Protein AF-A0A543PDM6-F1 (afdb_monomer_lite)

Sequence (256 aa):
MSTPGLPTIWELIAEGAATLPEPFSRAALINWVSARRPDVGVSSIATHIQLATDNAGSPPSGRTPLLHRVDRGRYVRHRGTDVGDVAVDVPCGRLVLIGSSGATTAEPMPVARLFSSPGFVRARDAAVRARLPWFVLSAKHGLLDAGDVVGPYDVQIGDQSAGYRTAWGEWVVAQLAERVRLDGVTVEVHGGVDFAQPLRQPLARRGAALELPLPGAWQESGDHDDGGPGDGAAGRAPVRVALGRLRDLVTGHRAS

Secondary structure (DSSP, 8-state):
-PPPPPPPHHHHHHHHHHHSPSSEEHHHHHHHHHHH-TTS-HHHHHHHHHHTBTTTSPPSTTPPPSEEEEETTEEEE--------PPBP-TTSEEEEEE--SPPPSS-EEHHHH---HHHHHHHHHHHHTT--EEEEETTTEEE-TT-EE------STTS-HHHHHHHHHHHHHHHHHHB--TT-EEEEES-HHHHGGGHHHHHTTT-EEE---TT-----------------------SSSSSTTSTTSS-----

Organism: NCBI:txid1564162

Foldseek 3Di:
DDDPDQDALLVLLLVQLVPDPPFDFLVSSLVSSCVRCVVADSVLNVVSLQLLEPVNHPNQEPDHRQWHDPDDRTIHGDDDDDPQQAADEFPVLEAEEAEQDDFADQAWFFPLPRGDDPLSVVSSVLCVVVVGHYWYADLNRLTHHRGDTDGTDDDDLVPDDPSSLLSSLSVNLVVNVSHHQLASHEYEYHHPDSNQVSNQVNSVSRNHHYDHADVPDDPPPDPDPPDDDDDDDDDDDDPPPPPPVVPVVPPPPDDD

InterPro domains:
  IPR049251 Domain of unknown function DUF6884 [PF21818] (96-217)
  IPR056086 Domain of unknown function DUF7669 [PF24706] (8-76)

Structure (mmCIF, N/CA/C/O backbone):
data_AF-A0A543PDM6-F1
#
_entry.id   AF-A0A543PDM6-F1
#
loop_
_atom_site.group_PDB
_atom_site.id
_atom_site.type_symbol
_atom_site.label_atom_id
_atom_site.label_alt_id
_atom_site.label_comp_id
_atom_site.label_asym_id
_atom_site.label_entity_id
_atom_site.label_seq_id
_atom_site.pdbx_PDB_ins_code
_atom_site.Cartn_x
_atom_site.Cartn_y
_atom_site.Cartn_z
_atom_site.occupancy
_atom_site.B_iso_or_equiv
_atom_site.auth_seq_id
_atom_site.auth_comp_id
_atom_site.auth_asym_id
_atom_site.auth_atom_id
_atom_site.pdbx_PDB_model_num
ATOM 1 N N . MET A 1 1 ? -9.612 -7.186 25.729 1.00 31.28 1 MET A N 1
ATOM 2 C CA . MET A 1 1 ? -10.432 -6.466 24.733 1.00 31.28 1 MET A CA 1
ATOM 3 C C . MET A 1 1 ? -9.471 -5.712 23.833 1.00 31.28 1 MET A C 1
ATOM 5 O O . MET A 1 1 ? -8.863 -4.759 24.297 1.00 31.28 1 MET A O 1
ATOM 9 N N . SER A 1 2 ? -9.223 -6.221 22.626 1.00 32.69 2 SER A N 1
ATOM 10 C CA . SER A 1 2 ? -8.273 -5.631 21.679 1.00 32.69 2 SER A CA 1
ATOM 11 C C . SER A 1 2 ? -8.850 -4.334 21.128 1.00 32.69 2 SER A C 1
ATOM 13 O O . SER A 1 2 ? -9.954 -4.341 20.588 1.00 32.69 2 SER A O 1
ATOM 15 N N . THR A 1 3 ? -8.139 -3.224 21.291 1.00 32.62 3 THR A N 1
ATOM 16 C CA . THR A 1 3 ? -8.505 -1.952 20.667 1.00 32.62 3 THR A CA 1
ATOM 17 C C . THR A 1 3 ? -8.439 -2.143 19.149 1.00 32.62 3 THR A C 1
ATOM 19 O O . THR A 1 3 ? -7.353 -2.444 18.649 1.00 32.62 3 THR A O 1
ATOM 22 N N . PRO A 1 4 ? -9.550 -2.031 18.397 1.00 53.97 4 PRO A N 1
ATOM 23 C CA . PRO A 1 4 ? -9.480 -2.097 16.945 1.00 53.97 4 PRO A CA 1
ATOM 24 C C . PRO A 1 4 ? -8.580 -0.958 16.455 1.00 53.97 4 PRO A C 1
ATOM 26 O O . PRO A 1 4 ? -8.699 0.181 16.913 1.00 53.97 4 PRO A O 1
ATOM 29 N N . GLY A 1 5 ? -7.635 -1.282 15.569 1.00 62.78 5 GLY A N 1
ATOM 30 C CA . GLY A 1 5 ? -6.814 -0.277 14.897 1.00 62.78 5 GLY A CA 1
ATOM 31 C C . GLY A 1 5 ? -7.703 0.767 14.216 1.00 62.78 5 GLY A C 1
ATOM 32 O O . GLY A 1 5 ? -8.829 0.466 13.827 1.00 62.78 5 GLY A O 1
ATOM 33 N N . LEU A 1 6 ? -7.214 2.005 14.100 1.00 67.69 6 LEU A N 1
ATOM 34 C CA . LEU A 1 6 ? -7.982 3.086 13.480 1.00 67.69 6 LEU A CA 1
ATOM 35 C C . LEU A 1 6 ? -8.465 2.672 12.077 1.00 67.69 6 LEU A C 1
ATOM 37 O O . LEU A 1 6 ? -7.640 2.201 11.284 1.00 67.69 6 LEU A O 1
ATOM 41 N N . PRO A 1 7 ? -9.753 2.888 11.753 1.00 73.81 7 PRO A N 1
ATOM 42 C CA . PRO A 1 7 ? -10.309 2.511 10.464 1.00 73.81 7 PRO A CA 1
ATOM 43 C C . PRO A 1 7 ? -9.576 3.234 9.328 1.00 73.81 7 PRO A C 1
ATOM 45 O O . PRO A 1 7 ? -9.178 4.404 9.426 1.00 73.81 7 PRO A O 1
ATOM 48 N N . THR A 1 8 ? -9.344 2.495 8.255 1.00 82.62 8 THR A N 1
ATOM 49 C CA . THR A 1 8 ? -8.668 2.919 7.031 1.00 82.62 8 THR A CA 1
ATOM 50 C C . THR A 1 8 ? -9.537 3.889 6.233 1.00 82.62 8 THR A C 1
ATOM 52 O O . THR A 1 8 ? -10.751 3.957 6.401 1.00 82.62 8 THR A O 1
ATOM 55 N N . ILE A 1 9 ? -8.926 4.638 5.308 1.00 79.75 9 ILE A N 1
ATOM 56 C CA . ILE A 1 9 ? -9.672 5.538 4.411 1.00 79.75 9 ILE A CA 1
ATOM 57 C C . ILE A 1 9 ? -10.700 4.745 3.586 1.00 79.75 9 ILE A C 1
ATOM 59 O O . ILE A 1 9 ? -11.786 5.248 3.323 1.00 79.75 9 ILE A O 1
ATOM 63 N N . TRP A 1 10 ? -10.376 3.506 3.205 1.00 82.00 10 TRP A N 1
ATOM 64 C CA . TRP A 1 10 ? -11.272 2.627 2.454 1.00 82.00 10 TRP A CA 1
ATOM 65 C C . TRP A 1 10 ? -12.483 2.183 3.283 1.00 82.00 10 TRP A C 1
ATOM 67 O O . TRP A 1 10 ? -13.610 2.361 2.831 1.00 82.00 10 TRP A O 1
ATOM 77 N N . GLU A 1 11 ? -12.271 1.701 4.513 1.00 81.75 11 GLU A N 1
ATOM 78 C CA . GLU A 1 11 ? -13.358 1.346 5.443 1.00 81.75 11 GLU A CA 1
ATOM 79 C C . GLU A 1 11 ? -14.247 2.556 5.745 1.00 81.75 11 GLU A C 1
ATOM 81 O O . GLU A 1 11 ? -15.468 2.446 5.747 1.00 81.75 11 GLU A O 1
ATOM 86 N N . LEU A 1 12 ? -13.648 3.738 5.906 1.00 88.12 12 LEU A N 1
ATOM 87 C CA . LEU A 1 12 ? -14.389 4.981 6.108 1.00 88.12 12 LEU A CA 1
ATOM 88 C C . LEU A 1 12 ? -15.168 5.412 4.861 1.00 88.12 12 LEU A C 1
ATOM 90 O O . LEU A 1 12 ? -16.257 5.963 4.974 1.00 88.12 12 LEU A O 1
ATOM 94 N N . ILE A 1 13 ? -14.655 5.165 3.658 1.00 89.44 13 ILE A N 1
ATOM 95 C CA . ILE A 1 13 ? -15.421 5.399 2.428 1.00 89.44 13 ILE A CA 1
ATOM 96 C C . ILE A 1 13 ? -16.577 4.404 2.320 1.00 89.44 13 ILE A C 1
ATOM 98 O O . ILE A 1 13 ? -17.674 4.818 1.950 1.00 89.44 13 ILE A O 1
ATOM 102 N N . ALA A 1 14 ? -16.363 3.134 2.671 1.00 87.00 14 ALA A N 1
ATOM 103 C CA . ALA A 1 14 ? -17.410 2.116 2.690 1.00 87.00 14 ALA A CA 1
ATOM 104 C C . ALA A 1 14 ? -18.513 2.476 3.698 1.00 87.00 14 ALA A C 1
ATOM 106 O O . ALA A 1 14 ? -19.688 2.513 3.338 1.00 87.00 14 ALA A O 1
ATOM 107 N N . GLU A 1 15 ? -18.144 2.836 4.930 1.00 86.94 15 GLU A N 1
ATOM 108 C CA . GLU A 1 15 ? -19.077 3.263 5.978 1.00 86.94 15 GLU A CA 1
ATOM 109 C C . GLU A 1 15 ? -19.770 4.590 5.617 1.00 86.94 15 GLU A C 1
ATOM 111 O O . GLU A 1 15 ? -20.981 4.740 5.794 1.00 86.94 15 GLU A O 1
ATOM 116 N N . GLY A 1 16 ? -19.044 5.540 5.024 1.00 92.50 16 GLY A N 1
ATOM 117 C CA . GLY A 1 16 ? -19.602 6.791 4.515 1.00 92.50 16 GLY A CA 1
ATOM 118 C C . GLY A 1 16 ? -20.628 6.559 3.403 1.00 92.50 16 GLY A C 1
ATOM 119 O O . GLY A 1 16 ? -21.722 7.118 3.456 1.00 92.50 16 GLY A O 1
ATOM 120 N N . ALA A 1 17 ? -20.329 5.681 2.442 1.00 91.75 17 ALA A N 1
ATOM 121 C CA . ALA A 1 17 ? -21.275 5.253 1.408 1.00 91.75 17 ALA A CA 1
ATOM 122 C C . ALA A 1 17 ? -22.454 4.447 1.985 1.00 91.75 17 ALA A C 1
ATOM 124 O O . ALA A 1 17 ? -23.554 4.453 1.423 1.00 91.75 17 ALA A O 1
ATOM 125 N N . ALA A 1 18 ? -22.243 3.762 3.114 1.00 88.38 18 ALA A N 1
ATOM 126 C CA . ALA A 1 18 ? -23.278 3.056 3.862 1.00 88.38 18 ALA A CA 1
ATOM 127 C C . ALA A 1 18 ? -24.260 4.008 4.577 1.00 88.38 18 ALA A C 1
ATOM 129 O O . ALA A 1 18 ? -25.446 3.699 4.712 1.00 88.38 18 ALA A O 1
ATOM 130 N N . THR A 1 19 ? -23.761 5.169 5.007 1.00 91.12 19 THR A N 1
ATOM 131 C CA . THR A 1 19 ? -24.446 6.069 5.950 1.00 91.12 19 THR A CA 1
ATOM 132 C C . THR A 1 19 ? -25.047 7.311 5.292 1.00 91.12 19 THR A C 1
ATOM 134 O O . THR A 1 19 ? -26.092 7.797 5.726 1.00 91.12 19 THR A O 1
ATOM 137 N N . LEU A 1 20 ? -24.388 7.877 4.278 1.00 92.38 20 LEU A N 1
ATOM 138 C CA . LEU A 1 20 ? -24.832 9.123 3.654 1.00 92.38 20 LEU A CA 1
ATOM 139 C C . LEU A 1 20 ? -26.100 8.911 2.805 1.00 92.38 20 LEU A C 1
ATOM 141 O O . LEU A 1 20 ? -26.204 7.906 2.101 1.00 92.38 20 LEU A O 1
ATOM 145 N N . PRO A 1 21 ? -27.048 9.869 2.809 1.00 92.50 21 PRO A N 1
ATOM 146 C CA . PRO A 1 21 ? -28.253 9.784 1.991 1.00 92.50 21 PRO A CA 1
ATOM 147 C C . PRO A 1 21 ? -27.906 9.862 0.498 1.00 92.50 21 PRO A C 1
ATOM 149 O O . PRO A 1 21 ? -27.217 10.781 0.048 1.00 92.50 21 PRO A O 1
ATOM 152 N N . GLU A 1 22 ? -28.392 8.896 -0.277 1.00 89.50 22 GLU A N 1
ATOM 153 C CA . GLU A 1 22 ? -28.115 8.796 -1.710 1.00 89.50 22 GLU A CA 1
ATOM 154 C C . GLU A 1 22 ? -29.036 9.702 -2.550 1.00 89.50 22 GLU A C 1
ATOM 156 O O . GLU A 1 22 ? -30.232 9.782 -2.267 1.00 89.50 22 GLU A O 1
ATOM 161 N N . PRO A 1 23 ? -28.529 10.338 -3.628 1.00 91.94 23 PRO A N 1
ATOM 162 C CA . PRO A 1 23 ? -27.122 10.433 -4.017 1.00 91.94 23 PRO A CA 1
ATOM 163 C C . PRO A 1 23 ? -26.379 11.501 -3.201 1.00 91.94 23 PRO A C 1
ATOM 165 O O . PRO A 1 23 ? -26.798 12.665 -3.151 1.00 91.94 23 PRO A O 1
ATOM 168 N N . PHE A 1 24 ? -25.222 11.141 -2.649 1.00 94.44 24 PHE A N 1
ATOM 169 C CA . PHE A 1 24 ? -24.389 12.045 -1.856 1.00 94.44 24 PHE A CA 1
ATOM 170 C C . PHE A 1 24 ? -23.310 12.728 -2.702 1.00 94.44 24 PHE A C 1
ATOM 172 O O . PHE A 1 24 ? -22.913 12.261 -3.772 1.00 94.44 24 PHE A O 1
ATOM 179 N N . SER A 1 25 ? -22.834 13.882 -2.228 1.00 93.94 25 SER A N 1
ATOM 180 C CA . SER A 1 25 ? -21.795 14.645 -2.916 1.00 93.94 25 SER A CA 1
ATOM 181 C C . SER A 1 25 ? -20.392 14.184 -2.525 1.00 93.94 25 SER A C 1
ATOM 183 O O . SER A 1 25 ? -20.147 13.693 -1.421 1.00 93.94 25 SER A O 1
ATOM 185 N N . ARG A 1 26 ? -19.432 14.438 -3.417 1.00 92.50 26 ARG A N 1
ATOM 186 C CA . ARG A 1 26 ? -18.003 14.245 -3.157 1.00 92.50 26 ARG A CA 1
ATOM 187 C C . ARG A 1 26 ? -17.550 14.931 -1.867 1.00 92.50 26 ARG A C 1
ATOM 189 O O . ARG A 1 26 ? -16.777 14.361 -1.106 1.00 92.50 26 ARG A O 1
ATOM 196 N N . ALA A 1 27 ? -18.003 16.167 -1.662 1.00 90.69 27 ALA A N 1
ATOM 197 C CA . ALA A 1 27 ? -17.643 16.979 -0.508 1.00 90.69 27 ALA A CA 1
ATOM 198 C C . ALA A 1 27 ? -18.234 16.407 0.786 1.00 90.69 27 ALA A C 1
ATOM 200 O O . ALA A 1 27 ? -17.540 16.365 1.796 1.00 90.69 27 ALA A O 1
ATOM 201 N N . ALA A 1 28 ? -19.473 15.902 0.744 1.00 91.31 28 ALA A N 1
ATOM 202 C CA . ALA A 1 28 ? -20.092 15.245 1.891 1.00 91.31 28 ALA A CA 1
ATOM 203 C C . ALA A 1 28 ? -19.291 14.011 2.328 1.00 91.31 28 ALA A C 1
ATOM 205 O O . ALA A 1 28 ? -19.010 13.861 3.514 1.00 91.31 28 ALA A O 1
ATOM 206 N N . LEU A 1 29 ? -18.853 13.183 1.374 1.00 93.38 29 LEU A N 1
ATOM 207 C CA . LEU A 1 29 ? -18.038 12.006 1.675 1.00 93.38 29 LEU A CA 1
ATOM 208 C C . LEU A 1 29 ? -16.638 12.376 2.193 1.00 93.38 29 LEU A C 1
ATOM 210 O O . LEU A 1 29 ? -16.190 11.797 3.177 1.00 93.38 29 LEU A O 1
ATOM 214 N N . ILE A 1 30 ? -15.971 13.374 1.597 1.00 90.06 30 ILE A N 1
ATOM 215 C CA . ILE A 1 30 ? -14.687 13.886 2.115 1.00 90.06 30 ILE A CA 1
ATOM 216 C C . ILE A 1 30 ? -14.846 14.367 3.558 1.00 90.06 30 ILE A C 1
ATOM 218 O O . ILE A 1 30 ? -14.091 13.935 4.422 1.00 90.06 30 ILE A O 1
ATOM 222 N N . ASN A 1 31 ? -15.838 15.218 3.829 1.00 90.56 31 ASN A N 1
ATOM 223 C CA . ASN A 1 31 ? -16.061 15.771 5.164 1.00 90.56 31 ASN A CA 1
ATOM 224 C C . ASN A 1 31 ? -16.359 14.669 6.184 1.00 90.56 31 ASN A C 1
ATOM 226 O O . ASN A 1 31 ? -15.867 14.722 7.309 1.00 90.56 31 ASN A O 1
ATOM 230 N N . TRP A 1 32 ? -17.127 13.653 5.784 1.00 94.44 32 TRP A N 1
ATOM 231 C CA . TRP A 1 32 ? -17.452 12.511 6.632 1.00 94.44 32 TRP A CA 1
ATOM 232 C C . TRP A 1 32 ? -16.198 11.719 7.041 1.00 94.44 32 TRP A C 1
ATOM 234 O O . TRP A 1 32 ? -16.056 11.369 8.216 1.00 94.44 32 TRP A O 1
ATOM 244 N N . VAL A 1 33 ? -15.275 11.486 6.096 1.00 89.94 33 VAL A N 1
ATOM 245 C CA . VAL A 1 33 ? -13.996 10.796 6.345 1.00 89.94 33 VAL A CA 1
ATOM 246 C C . VAL A 1 33 ? -13.058 11.682 7.167 1.00 89.94 33 VAL A C 1
ATOM 248 O O . VAL A 1 33 ? -12.528 11.233 8.181 1.00 89.94 33 VAL A O 1
ATOM 251 N N . SER A 1 34 ? -12.892 12.952 6.788 1.00 87.00 34 SER A N 1
ATOM 252 C CA . SER A 1 34 ? -12.026 13.909 7.490 1.00 87.00 34 SER A CA 1
ATOM 253 C C . SER A 1 34 ? -12.450 14.144 8.940 1.00 87.00 34 SER A C 1
ATOM 255 O O . SER A 1 34 ? -11.590 14.333 9.794 1.00 87.00 34 SER A O 1
ATOM 257 N N . ALA A 1 35 ? -13.749 14.078 9.250 1.00 88.31 35 ALA A N 1
ATOM 258 C CA . ALA A 1 35 ? -14.239 14.177 10.625 1.00 88.31 35 ALA A CA 1
ATOM 259 C C . ALA A 1 35 ? -13.788 13.003 11.516 1.00 88.31 35 ALA A C 1
ATOM 261 O O . ALA A 1 35 ? -13.690 13.162 12.730 1.00 88.31 35 ALA A O 1
ATOM 262 N N . ARG A 1 36 ? -13.512 11.830 10.928 1.00 88.50 36 ARG A N 1
ATOM 263 C CA . ARG A 1 36 ? -13.069 10.616 11.641 1.00 88.50 36 ARG A CA 1
ATOM 264 C C . ARG A 1 36 ? -11.558 10.395 11.567 1.00 88.50 36 ARG A C 1
ATOM 266 O O . ARG A 1 36 ? -10.992 9.761 12.453 1.00 88.50 36 ARG A O 1
ATOM 273 N N . ARG A 1 37 ? -10.908 10.916 10.524 1.00 81.12 37 ARG A N 1
ATOM 274 C CA . ARG A 1 37 ? -9.458 10.847 10.285 1.00 81.12 37 ARG A CA 1
ATOM 275 C C . ARG A 1 37 ? -8.903 12.222 9.891 1.00 81.12 37 ARG A C 1
ATOM 277 O O . ARG A 1 37 ? -8.569 12.436 8.723 1.00 81.12 37 ARG A O 1
ATOM 284 N N . PRO A 1 38 ? -8.807 13.170 10.844 1.00 83.31 38 PRO A N 1
ATOM 285 C CA . PRO A 1 38 ? -8.285 14.513 10.575 1.00 83.31 38 PRO A CA 1
ATOM 286 C C . PRO A 1 38 ? -6.780 14.516 10.258 1.00 83.31 38 PRO A C 1
ATOM 288 O O . PRO A 1 38 ? -6.267 15.487 9.710 1.00 83.31 38 PRO A O 1
ATOM 291 N N . ASP A 1 39 ? -6.076 13.428 10.575 1.00 71.50 39 ASP A N 1
ATOM 292 C CA . ASP A 1 39 ? -4.673 13.187 10.229 1.00 71.50 39 ASP A CA 1
ATOM 293 C C . ASP A 1 39 ? -4.449 12.955 8.723 1.00 71.50 39 ASP A C 1
ATOM 295 O O . ASP A 1 39 ? -3.320 13.053 8.239 1.00 71.50 39 ASP A O 1
ATOM 299 N N . VAL A 1 40 ? -5.510 12.660 7.966 1.00 72.25 40 VAL A N 1
ATOM 300 C CA . VAL A 1 40 ? -5.433 12.347 6.537 1.00 72.25 40 VAL A CA 1
ATOM 301 C C . VAL A 1 40 ? -5.763 13.575 5.689 1.00 72.25 40 VAL A C 1
ATOM 303 O O . VAL A 1 40 ? -6.840 14.163 5.780 1.00 72.25 40 VAL A O 1
ATOM 306 N N . GLY A 1 41 ? -4.853 13.916 4.776 1.00 77.88 41 GLY A N 1
ATOM 307 C CA . GLY A 1 41 ? -5.062 14.987 3.804 1.00 77.88 41 GLY A CA 1
ATOM 308 C C . GLY A 1 41 ? -6.197 14.699 2.813 1.00 77.88 41 GLY A C 1
ATOM 309 O O . GLY A 1 41 ? -6.376 13.576 2.337 1.00 77.88 41 GLY A O 1
ATOM 310 N N . VAL A 1 42 ? -6.925 15.752 2.430 1.00 77.50 42 VAL A N 1
ATOM 311 C CA . VAL A 1 42 ? -8.053 15.685 1.480 1.00 77.50 42 VAL A CA 1
ATOM 312 C C . VAL A 1 42 ? -7.657 15.063 0.137 1.00 77.50 42 VAL A C 1
ATOM 314 O O . VAL A 1 42 ? -8.461 14.351 -0.461 1.00 77.50 42 VAL A O 1
ATOM 317 N N . SER A 1 43 ? -6.424 15.273 -0.331 1.00 60.78 43 SER A N 1
ATOM 318 C CA . SER A 1 43 ? -5.904 14.659 -1.561 1.00 60.78 43 SER A CA 1
ATOM 319 C C . SER A 1 43 ? -5.874 13.129 -1.487 1.00 60.78 43 SER A C 1
ATOM 321 O O . SER A 1 43 ? -6.272 12.464 -2.440 1.00 60.78 43 SER A O 1
ATOM 323 N N . SER A 1 44 ? -5.493 12.556 -0.345 1.00 72.19 44 SER A N 1
ATOM 324 C CA . SER A 1 44 ? -5.474 11.105 -0.131 1.00 72.19 44 SER A CA 1
ATOM 325 C C . SER A 1 44 ? -6.884 10.518 -0.133 1.00 72.19 44 SER A C 1
ATOM 327 O O . SER A 1 44 ? -7.136 9.513 -0.798 1.00 72.19 44 SER A O 1
ATOM 329 N N . ILE A 1 45 ? -7.829 11.180 0.544 1.00 82.31 45 ILE A N 1
ATOM 330 C CA . ILE A 1 45 ? -9.255 10.806 0.532 1.00 82.31 45 ILE A CA 1
ATOM 331 C C . ILE A 1 45 ? -9.807 10.909 -0.894 1.00 82.31 45 ILE A C 1
ATOM 333 O O . ILE A 1 45 ? -10.560 10.052 -1.360 1.00 82.31 45 ILE A O 1
ATOM 337 N N . ALA A 1 46 ? -9.402 11.951 -1.619 1.00 80.12 46 ALA A N 1
ATOM 338 C CA . ALA A 1 46 ? -9.826 12.187 -2.981 1.00 80.12 46 ALA A CA 1
ATOM 339 C C . ALA A 1 46 ? -9.411 11.056 -3.929 1.00 80.12 46 ALA A C 1
ATOM 341 O O . ALA A 1 46 ? -10.266 10.596 -4.693 1.00 80.12 46 ALA A O 1
ATOM 342 N N . THR A 1 47 ? -8.165 10.595 -3.833 1.00 75.75 47 THR A N 1
ATOM 343 C CA . THR A 1 47 ? -7.652 9.442 -4.583 1.00 75.75 47 THR A CA 1
ATOM 344 C C . THR A 1 47 ? -8.434 8.171 -4.262 1.00 75.75 47 THR A C 1
ATOM 346 O O . THR A 1 47 ? -8.866 7.476 -5.177 1.00 75.75 47 THR A O 1
ATOM 349 N N . HIS A 1 48 ? -8.710 7.894 -2.983 1.00 76.56 48 HIS A N 1
ATOM 350 C CA . HIS A 1 48 ? -9.457 6.692 -2.597 1.00 76.56 48 HIS A CA 1
ATOM 351 C C . HIS A 1 48 ? -10.903 6.700 -3.108 1.00 76.56 48 HIS A C 1
ATOM 353 O O . HIS A 1 48 ? -11.396 5.667 -3.545 1.00 76.56 48 HIS A O 1
ATOM 359 N N . ILE A 1 49 ? -11.568 7.860 -3.130 1.00 85.19 49 ILE A N 1
ATOM 360 C CA . ILE A 1 49 ? -12.910 7.988 -3.722 1.00 85.19 49 ILE A CA 1
ATOM 361 C C . ILE A 1 49 ? -12.881 7.648 -5.216 1.00 85.19 49 ILE A C 1
ATOM 363 O O . ILE A 1 49 ? -13.768 6.950 -5.700 1.00 85.19 49 ILE A O 1
ATOM 367 N N . GLN A 1 50 ? -11.865 8.110 -5.951 1.00 80.75 50 GLN A N 1
ATOM 368 C CA . GLN A 1 50 ? -11.721 7.785 -7.371 1.00 80.75 50 GLN A CA 1
ATOM 369 C C . GLN A 1 50 ? -11.514 6.281 -7.588 1.00 80.75 50 GLN A C 1
ATOM 371 O O . GLN A 1 50 ? -12.174 5.700 -8.443 1.00 80.75 50 GLN A O 1
ATOM 376 N N . LEU A 1 51 ? -10.644 5.656 -6.791 1.00 73.56 51 LEU A N 1
ATOM 377 C CA . LEU A 1 51 ? -10.369 4.218 -6.853 1.00 73.56 51 LEU A CA 1
ATOM 378 C C . LEU A 1 51 ? -11.580 3.358 -6.466 1.00 73.56 51 LEU A C 1
ATOM 380 O O . LEU A 1 51 ? -11.765 2.278 -7.010 1.00 73.56 51 LEU A O 1
ATOM 384 N N . ALA A 1 52 ? -12.415 3.837 -5.546 1.00 83.44 52 ALA A N 1
ATOM 385 C CA . ALA A 1 52 ? -13.611 3.136 -5.094 1.00 83.44 52 ALA A CA 1
ATOM 386 C C . ALA A 1 52 ? -14.806 3.243 -6.065 1.00 83.44 52 ALA A C 1
ATOM 388 O O . ALA A 1 52 ? -15.855 2.667 -5.782 1.00 83.44 52 ALA A O 1
ATOM 389 N N . THR A 1 53 ? -14.680 3.994 -7.167 1.00 84.38 53 THR A N 1
ATOM 390 C CA . THR A 1 53 ? -15.778 4.294 -8.100 1.00 84.38 53 THR A CA 1
ATOM 391 C C . THR A 1 53 ? -15.744 3.402 -9.344 1.00 84.38 53 THR A C 1
ATOM 393 O O . THR A 1 53 ? -14.815 3.514 -10.141 1.00 84.38 53 THR A O 1
ATOM 396 N N . ASP A 1 54 ? -16.793 2.606 -9.565 1.00 78.56 54 ASP A N 1
ATOM 397 C CA . ASP A 1 54 ? -16.880 1.585 -10.629 1.00 78.56 54 ASP A CA 1
ATOM 398 C C . ASP A 1 54 ? -16.734 2.098 -12.076 1.00 78.56 54 ASP A C 1
ATOM 400 O O . ASP A 1 54 ? -16.211 1.396 -12.937 1.00 78.56 54 ASP A O 1
ATOM 404 N N . ASN A 1 55 ? -17.185 3.321 -12.353 1.00 72.31 55 ASN A N 1
ATOM 405 C CA . ASN A 1 55 ? -17.245 3.925 -13.684 1.00 72.31 55 ASN A CA 1
ATOM 406 C C . ASN A 1 55 ? -16.310 5.137 -13.835 1.00 72.31 55 ASN A C 1
ATOM 408 O O . ASN A 1 55 ? -16.415 5.903 -14.796 1.00 72.31 55 ASN A O 1
ATOM 412 N N . ALA A 1 56 ? -15.407 5.339 -12.872 1.00 57.72 56 ALA A N 1
ATOM 413 C CA . ALA A 1 56 ? -14.392 6.394 -12.904 1.00 57.72 56 ALA A CA 1
ATOM 414 C C . ALA A 1 56 ? -12.972 5.887 -12.581 1.00 57.72 56 ALA A C 1
ATOM 416 O O . ALA A 1 56 ? -12.014 6.657 -12.699 1.00 57.72 56 ALA A O 1
ATOM 417 N N . GLY A 1 57 ? -12.834 4.611 -12.213 1.00 53.19 57 GLY A N 1
ATOM 418 C CA . GLY A 1 57 ? -11.572 3.907 -12.021 1.00 53.19 57 GLY A CA 1
ATOM 419 C C . GLY A 1 57 ? -11.777 2.389 -12.037 1.00 53.19 57 GLY A C 1
ATOM 420 O O . GLY A 1 57 ? -12.900 1.907 -11.956 1.00 53.19 57 GLY A O 1
ATOM 421 N N . SER A 1 58 ? -10.688 1.630 -12.140 1.00 51.09 58 SER A N 1
ATOM 422 C CA . SER A 1 58 ? -10.694 0.215 -11.758 1.00 51.09 58 SER A CA 1
ATOM 423 C C . SER A 1 58 ? -10.369 0.136 -10.266 1.00 51.09 58 SER A C 1
ATOM 425 O O . SER A 1 58 ? -9.342 0.705 -9.869 1.00 51.09 58 SER A O 1
ATOM 427 N N . PRO A 1 59 ? -11.187 -0.540 -9.438 1.00 52.28 59 PRO A N 1
ATOM 428 C CA . PRO A 1 59 ? -10.794 -0.851 -8.073 1.00 52.28 59 PRO A CA 1
ATOM 429 C C . PRO A 1 59 ? -9.431 -1.551 -8.097 1.00 52.28 59 PRO A C 1
ATOM 431 O O . PRO A 1 59 ? -9.223 -2.439 -8.929 1.00 52.28 59 PRO A O 1
ATOM 434 N N . PRO A 1 60 ? -8.473 -1.155 -7.247 1.00 47.41 60 PRO A N 1
ATOM 435 C CA . PRO A 1 60 ? -7.222 -1.881 -7.140 1.00 47.41 60 PRO A CA 1
ATOM 436 C C . PRO A 1 60 ? -7.519 -3.320 -6.723 1.00 47.41 60 PRO A C 1
ATOM 438 O O . PRO A 1 60 ? -8.198 -3.529 -5.715 1.00 47.41 60 PRO A O 1
ATOM 441 N N . SER A 1 61 ? -6.998 -4.259 -7.513 1.00 48.94 61 SER A N 1
ATOM 442 C CA . SER A 1 61 ? -6.801 -5.661 -7.158 1.00 48.94 61 SER A CA 1
ATOM 443 C C . SER A 1 61 ? -8.065 -6.363 -6.630 1.00 48.94 61 SER A C 1
ATOM 445 O O . SER A 1 61 ? -8.286 -6.498 -5.428 1.00 48.94 61 SER A O 1
ATOM 447 N N . GLY A 1 62 ? -8.946 -6.755 -7.562 1.00 51.16 62 GLY A N 1
ATOM 448 C CA . GLY A 1 62 ? -10.092 -7.651 -7.324 1.00 51.16 62 GLY A CA 1
ATOM 449 C C . GLY A 1 62 ? -11.244 -7.115 -6.461 1.00 51.16 62 GLY A C 1
ATOM 450 O O . GLY A 1 62 ? -12.276 -7.773 -6.364 1.00 51.16 62 GLY A O 1
ATOM 451 N N . ARG A 1 63 ? -11.108 -5.931 -5.852 1.00 60.72 63 ARG A N 1
ATOM 452 C CA . ARG A 1 63 ? -12.115 -5.370 -4.940 1.00 60.72 63 ARG A CA 1
ATOM 453 C C . ARG A 1 63 ? -13.431 -5.043 -5.642 1.00 60.72 63 ARG A C 1
ATOM 455 O O . ARG A 1 63 ? -13.440 -4.437 -6.716 1.00 60.72 63 ARG A O 1
ATOM 462 N N . THR A 1 64 ? -14.547 -5.319 -4.971 1.00 63.50 64 THR A N 1
ATOM 463 C CA . THR A 1 64 ? -15.846 -4.751 -5.337 1.00 63.50 64 THR A CA 1
ATOM 464 C C . THR A 1 64 ? -15.779 -3.223 -5.219 1.00 63.50 64 THR A C 1
ATOM 466 O O . THR A 1 64 ? -15.328 -2.695 -4.195 1.00 63.50 64 THR A O 1
ATOM 469 N N . PRO A 1 65 ? -16.188 -2.474 -6.256 1.00 81.75 65 PRO A N 1
ATOM 470 C CA . PRO A 1 65 ? -16.344 -1.032 -6.136 1.00 81.75 65 PRO A CA 1
ATOM 471 C C . PRO A 1 65 ? -17.273 -0.689 -4.965 1.00 81.75 65 PRO A C 1
ATOM 473 O O . PRO A 1 65 ? -18.222 -1.419 -4.691 1.00 81.75 65 PRO A O 1
ATOM 476 N N . LEU A 1 66 ? -17.031 0.434 -4.287 1.00 87.62 66 LEU A N 1
ATOM 477 C CA . LEU A 1 66 ? -17.906 0.910 -3.203 1.00 87.62 66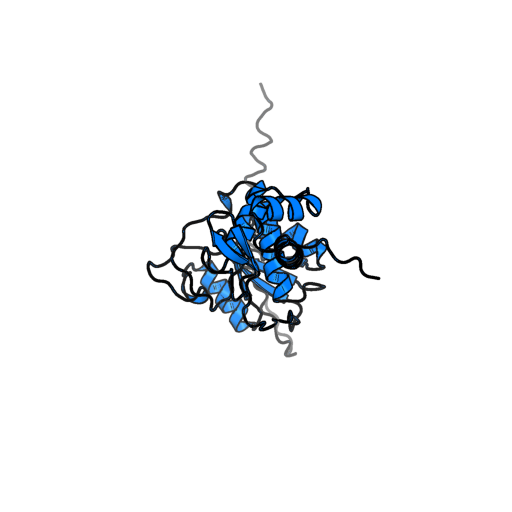 LEU A CA 1
ATOM 478 C C . LEU A 1 66 ? -18.901 1.965 -3.694 1.00 87.62 66 LEU A C 1
ATOM 480 O O . LEU A 1 66 ? -19.957 2.171 -3.093 1.00 87.62 66 LEU A O 1
ATOM 484 N N . LEU A 1 67 ? -18.554 2.661 -4.776 1.00 90.06 67 LEU A N 1
ATOM 485 C CA . LEU A 1 67 ? -19.263 3.822 -5.293 1.00 90.06 67 LEU A CA 1
ATOM 486 C C . LEU A 1 67 ? -19.616 3.626 -6.768 1.00 90.06 67 LEU A C 1
ATOM 488 O O . LEU A 1 67 ? -18.834 3.071 -7.538 1.00 90.06 67 LEU A O 1
ATOM 492 N N . HIS A 1 68 ? -20.753 4.182 -7.167 1.00 87.56 68 HIS A N 1
ATOM 493 C CA . HIS A 1 68 ? -21.120 4.408 -8.559 1.00 87.56 68 HIS A CA 1
ATOM 494 C C . HIS A 1 68 ? -21.329 5.907 -8.781 1.00 87.56 68 HIS A C 1
ATOM 496 O O . HIS A 1 68 ? -22.073 6.554 -8.032 1.00 87.56 68 HIS A O 1
ATOM 502 N N . ARG A 1 69 ? -20.659 6.502 -9.777 1.00 89.00 69 ARG A N 1
ATOM 503 C CA . ARG A 1 69 ? -20.803 7.940 -10.056 1.00 89.00 69 ARG A CA 1
ATOM 504 C C . ARG A 1 69 ? -21.987 8.180 -10.983 1.00 89.00 69 ARG A C 1
ATOM 506 O O . ARG A 1 69 ? -21.927 7.827 -12.156 1.00 89.00 69 ARG A O 1
ATOM 513 N N . VAL A 1 70 ? -23.014 8.857 -10.476 1.00 88.38 70 VAL A N 1
ATOM 514 C CA . VAL A 1 70 ? -24.227 9.192 -11.244 1.00 88.38 70 VAL A CA 1
ATOM 515 C C . VAL A 1 70 ? -24.131 10.544 -11.956 1.00 88.38 70 VAL A C 1
ATOM 517 O O . VAL A 1 70 ? -24.798 10.748 -12.961 1.00 88.38 70 VAL A O 1
ATOM 520 N N . ASP A 1 71 ? -23.296 11.463 -11.455 1.00 80.50 71 ASP A N 1
ATOM 521 C CA . ASP A 1 71 ? -23.045 12.781 -12.058 1.00 80.50 71 ASP A CA 1
ATOM 522 C C . ASP A 1 71 ? -21.694 13.350 -11.569 1.00 80.50 71 ASP A C 1
ATOM 524 O O . ASP A 1 71 ? -21.048 12.790 -10.673 1.00 80.50 71 ASP A O 1
ATOM 528 N N . ARG A 1 72 ? -21.226 14.471 -12.128 1.00 82.00 72 ARG A N 1
ATOM 529 C CA . ARG A 1 72 ? -19.989 15.144 -11.717 1.00 82.00 72 ARG A CA 1
ATOM 530 C C . ARG A 1 72 ? -20.028 15.470 -10.219 1.00 82.00 72 ARG A C 1
ATOM 532 O O . ARG A 1 72 ? -20.687 16.398 -9.769 1.00 82.00 72 ARG A O 1
ATOM 539 N N . GLY A 1 73 ? -19.261 14.704 -9.444 1.00 84.81 73 GLY A N 1
ATOM 540 C CA . GLY A 1 73 ? -19.166 14.865 -7.994 1.00 84.81 73 GLY A CA 1
ATOM 541 C C . GLY A 1 73 ? -20.371 14.336 -7.209 1.00 84.81 73 GLY A C 1
ATOM 542 O O . GLY A 1 73 ? -20.463 14.648 -6.021 1.00 84.81 73 GLY A O 1
ATOM 543 N N . ARG A 1 74 ? -21.263 13.547 -7.826 1.00 93.38 74 ARG A N 1
ATOM 544 C CA . ARG A 1 74 ? -22.381 12.868 -7.153 1.00 93.38 74 ARG A CA 1
ATOM 545 C C . ARG A 1 74 ? -22.248 11.356 -7.266 1.00 93.38 74 ARG A C 1
ATOM 547 O O . ARG A 1 74 ? -21.980 10.830 -8.347 1.00 93.38 74 ARG A O 1
ATOM 554 N N . TYR A 1 75 ? -22.475 10.676 -6.153 1.00 91.62 75 TYR A N 1
ATOM 555 C CA . TYR A 1 75 ? -22.236 9.248 -6.006 1.00 91.62 75 TYR A CA 1
ATOM 556 C C . TYR A 1 75 ? -23.431 8.565 -5.339 1.00 91.62 75 TYR A C 1
ATOM 558 O O . TYR A 1 75 ? -24.147 9.172 -4.540 1.00 91.62 75 TYR A O 1
ATOM 566 N N . VAL A 1 76 ? -23.620 7.295 -5.673 1.00 91.00 76 VAL A N 1
ATOM 567 C CA . VAL A 1 76 ? -24.472 6.340 -4.952 1.00 91.00 76 VAL A CA 1
ATOM 568 C C . VAL A 1 76 ? -23.605 5.157 -4.528 1.00 91.00 76 VAL A C 1
ATOM 570 O O . VAL A 1 76 ? -22.507 4.978 -5.069 1.00 91.00 76 VAL A O 1
ATOM 573 N N . ARG A 1 77 ? -24.057 4.346 -3.571 1.00 91.31 77 ARG A N 1
ATOM 574 C CA . ARG A 1 77 ? -23.366 3.099 -3.237 1.00 91.31 77 ARG A CA 1
ATOM 575 C C . ARG A 1 77 ? -23.410 2.151 -4.425 1.00 91.31 77 ARG A C 1
ATOM 577 O O . ARG A 1 77 ? -24.440 2.005 -5.086 1.00 91.31 77 ARG A O 1
ATOM 584 N N . HIS A 1 78 ? -22.295 1.484 -4.670 1.00 84.94 78 HIS A N 1
ATOM 585 C CA . HIS A 1 78 ? -22.254 0.379 -5.610 1.00 84.94 78 HIS A CA 1
ATOM 586 C C . HIS A 1 78 ? -23.068 -0.799 -5.051 1.00 84.94 78 HIS A C 1
ATOM 588 O O . HIS A 1 78 ? -22.880 -1.216 -3.910 1.00 84.94 78 HIS A O 1
ATOM 594 N N . ARG A 1 79 ? -24.008 -1.317 -5.846 1.00 78.88 79 ARG A N 1
ATOM 595 C CA . ARG A 1 79 ? -24.861 -2.465 -5.503 1.00 78.88 79 ARG A CA 1
ATOM 596 C C . ARG A 1 79 ? -24.497 -3.631 -6.424 1.00 78.88 79 ARG A C 1
ATOM 598 O O . ARG A 1 79 ? -25.249 -3.963 -7.333 1.00 78.88 79 ARG A O 1
ATOM 605 N N . GLY A 1 80 ? -23.297 -4.172 -6.244 1.00 63.12 80 GLY A N 1
ATOM 606 C CA . GLY A 1 80 ? -22.809 -5.387 -6.903 1.00 63.12 80 GLY A CA 1
ATOM 607 C C . GLY A 1 80 ? -22.727 -6.540 -5.904 1.00 63.12 80 GLY A C 1
ATOM 608 O O . GLY A 1 80 ? -22.662 -6.302 -4.702 1.00 63.12 80 GLY A O 1
ATOM 609 N N . THR A 1 81 ? -22.781 -7.783 -6.385 1.00 43.84 81 THR A N 1
ATOM 610 C CA . THR A 1 81 ? -22.739 -9.000 -5.559 1.00 43.84 81 THR A CA 1
ATOM 611 C C . THR A 1 81 ? -21.462 -9.072 -4.723 1.00 43.84 81 THR A C 1
ATOM 613 O O . THR A 1 81 ? -20.374 -9.199 -5.282 1.00 43.84 81 THR A O 1
ATOM 616 N N . ASP A 1 82 ? -21.620 -9.027 -3.398 1.00 42.00 82 ASP A N 1
ATOM 617 C CA . ASP A 1 82 ? -20.587 -9.348 -2.413 1.00 42.00 82 ASP A CA 1
ATOM 618 C C . ASP A 1 82 ? -20.071 -10.771 -2.655 1.00 42.00 82 ASP A C 1
ATOM 620 O O . ASP A 1 82 ? -20.734 -11.756 -2.325 1.00 42.00 82 ASP A O 1
ATOM 624 N N . VAL A 1 83 ? -18.866 -10.890 -3.206 1.00 43.62 83 VAL A N 1
ATOM 625 C CA . VAL A 1 83 ? -18.015 -12.045 -2.919 1.00 43.62 83 VAL A CA 1
ATOM 626 C C . VAL A 1 83 ? -17.106 -11.574 -1.795 1.00 43.62 83 VAL A C 1
ATOM 628 O O . VAL A 1 83 ? -16.122 -10.881 -2.029 1.00 43.62 83 VAL A O 1
ATOM 631 N N . GLY A 1 84 ? -17.528 -11.834 -0.558 1.00 40.81 84 GLY A N 1
ATOM 632 C CA . GLY A 1 84 ? -16.759 -11.478 0.627 1.00 40.81 84 GLY A CA 1
ATOM 633 C C . GLY A 1 84 ? -15.429 -12.223 0.630 1.00 40.81 84 GLY A C 1
ATOM 634 O O . GLY A 1 84 ? -15.411 -13.438 0.811 1.00 40.81 84 GLY A O 1
ATOM 635 N N . ASP A 1 85 ? -14.332 -11.494 0.443 1.00 42.19 85 ASP A N 1
ATOM 636 C CA . ASP A 1 85 ? -12.988 -12.025 0.641 1.00 42.19 85 ASP A CA 1
ATOM 637 C C . ASP A 1 85 ? -12.667 -11.950 2.135 1.00 42.19 85 ASP A C 1
ATOM 639 O O . ASP A 1 85 ? -12.470 -10.884 2.723 1.00 42.19 85 ASP A O 1
ATOM 643 N N . VAL A 1 86 ? -12.710 -13.107 2.788 1.00 51.84 86 VAL A N 1
ATOM 644 C CA . VAL A 1 86 ? -12.287 -13.252 4.178 1.00 51.84 86 VAL A CA 1
ATOM 645 C C . VAL A 1 86 ? -10.765 -13.316 4.164 1.00 51.84 86 VAL A C 1
ATOM 647 O O . VAL A 1 86 ? -10.209 -14.252 3.594 1.00 51.84 86 VAL A O 1
ATOM 650 N N . ALA A 1 87 ? -10.101 -12.341 4.794 1.00 55.50 87 ALA A N 1
ATOM 651 C CA . ALA A 1 87 ? -8.646 -12.322 4.931 1.00 55.50 87 ALA A CA 1
ATOM 652 C C . ALA A 1 87 ? -8.133 -13.693 5.394 1.00 55.50 87 ALA A C 1
ATOM 654 O O . ALA A 1 87 ? -8.517 -14.185 6.464 1.00 55.50 87 ALA A O 1
ATOM 655 N N . VAL A 1 88 ? -7.283 -14.312 4.577 1.00 62.78 88 VAL A N 1
ATOM 656 C CA . VAL A 1 88 ? -6.787 -15.663 4.831 1.00 62.78 88 VAL A CA 1
ATOM 657 C C . VAL A 1 88 ? -5.617 -15.630 5.807 1.00 62.78 88 VAL A C 1
ATOM 659 O O . VAL A 1 88 ? -4.903 -14.631 5.934 1.00 62.78 88 VAL A O 1
ATOM 662 N N . ASP A 1 89 ? -5.432 -16.727 6.533 1.00 68.75 89 ASP A N 1
ATOM 663 C CA . ASP A 1 89 ? -4.255 -16.887 7.378 1.00 68.75 89 ASP A CA 1
ATOM 664 C C . ASP A 1 89 ? -3.013 -17.140 6.512 1.00 68.75 89 ASP A C 1
ATOM 666 O O . ASP A 1 89 ? -3.099 -17.774 5.456 1.00 68.75 89 ASP A O 1
ATOM 670 N N . VAL A 1 90 ? -1.856 -16.631 6.936 1.00 71.81 90 VAL A N 1
ATOM 671 C CA . VAL A 1 90 ? -0.603 -16.797 6.185 1.00 71.81 90 VAL A CA 1
ATOM 672 C C . VAL A 1 90 ? 0.036 -18.124 6.610 1.00 71.81 90 VAL A C 1
ATOM 674 O O . VAL A 1 90 ? 0.496 -18.204 7.748 1.00 71.81 90 VAL A O 1
ATOM 677 N N . PRO A 1 91 ? 0.149 -19.148 5.736 1.00 59.94 91 PRO A N 1
ATOM 678 C CA . PRO A 1 91 ? 0.459 -20.530 6.142 1.00 59.94 91 PRO A CA 1
ATOM 679 C C . PRO A 1 91 ? 1.803 -20.758 6.858 1.00 59.94 91 PRO A C 1
ATOM 681 O O . PRO A 1 91 ? 2.055 -21.850 7.356 1.00 59.94 91 PRO A O 1
ATOM 684 N N . CYS A 1 92 ? 2.680 -19.754 6.920 1.00 66.69 92 CYS A N 1
ATOM 685 C CA . CYS A 1 92 ? 3.959 -19.801 7.638 1.00 66.69 92 CYS A CA 1
ATOM 686 C C . CYS A 1 92 ? 4.265 -18.498 8.400 1.00 66.69 92 CYS A C 1
ATOM 688 O O . CYS A 1 92 ? 5.413 -18.258 8.768 1.00 66.69 92 CYS A O 1
ATOM 690 N N . GLY A 1 93 ? 3.278 -17.607 8.559 1.00 87.50 93 GLY A N 1
ATOM 691 C CA . GLY A 1 93 ? 3.490 -16.284 9.153 1.00 87.50 93 GLY A CA 1
ATOM 692 C C . GLY A 1 93 ? 4.438 -15.377 8.355 1.00 87.50 93 GLY A C 1
ATOM 693 O O . GLY A 1 93 ? 4.959 -14.414 8.905 1.00 87.50 93 GLY A O 1
ATOM 694 N N . ARG A 1 94 ? 4.699 -15.658 7.071 1.00 92.06 94 ARG A N 1
ATOM 695 C CA . ARG A 1 94 ? 5.581 -14.849 6.215 1.00 92.06 94 ARG A CA 1
ATOM 696 C C . ARG A 1 94 ? 4.984 -14.626 4.829 1.00 92.06 94 ARG A C 1
ATOM 698 O O . ARG A 1 94 ? 4.412 -15.543 4.246 1.00 92.06 94 ARG A O 1
ATOM 705 N N . LEU A 1 95 ? 5.155 -13.418 4.294 1.00 94.69 95 LEU A N 1
ATOM 706 C CA . LEU A 1 95 ? 4.779 -13.058 2.924 1.00 94.69 95 LEU A CA 1
ATOM 707 C C . LEU A 1 95 ? 5.798 -12.109 2.291 1.00 94.69 95 LEU A C 1
ATOM 709 O O . LEU A 1 95 ? 6.581 -11.466 2.993 1.00 94.69 95 LEU A O 1
ATOM 713 N N . VAL A 1 96 ? 5.740 -11.992 0.965 1.00 95.06 96 VAL A N 1
ATOM 714 C CA . VAL A 1 96 ? 6.717 -11.249 0.164 1.00 95.06 96 VAL A CA 1
ATOM 715 C C . VAL A 1 96 ? 6.058 -10.101 -0.610 1.00 95.06 96 VAL A C 1
ATOM 717 O O . VAL A 1 96 ? 5.076 -10.281 -1.323 1.00 95.06 96 VAL A O 1
ATOM 720 N N . LEU A 1 97 ? 6.625 -8.902 -0.521 1.00 95.19 97 LEU A N 1
ATOM 721 C CA . LEU A 1 97 ? 6.232 -7.726 -1.295 1.00 95.19 97 LEU A CA 1
ATOM 722 C C . LEU A 1 97 ? 7.350 -7.348 -2.262 1.00 95.19 97 LEU A C 1
ATOM 724 O O . LEU A 1 97 ? 8.478 -7.095 -1.845 1.00 95.19 97 LEU A O 1
ATOM 728 N N . ILE A 1 98 ? 7.054 -7.268 -3.556 1.00 93.69 98 ILE A N 1
ATOM 729 C CA . ILE A 1 98 ? 8.062 -7.023 -4.595 1.00 93.69 98 ILE A CA 1
ATOM 730 C C . ILE A 1 98 ? 7.805 -5.666 -5.245 1.00 93.69 98 ILE A C 1
ATOM 732 O O . ILE A 1 98 ? 6.735 -5.430 -5.792 1.00 93.69 98 ILE A O 1
ATOM 736 N N . GLY A 1 99 ? 8.780 -4.761 -5.210 1.00 90.25 99 GLY A N 1
ATOM 737 C CA . GLY A 1 99 ? 8.686 -3.454 -5.858 1.00 90.25 99 GLY A CA 1
ATOM 738 C C . GLY A 1 99 ? 8.593 -3.566 -7.378 1.00 90.25 99 GLY A C 1
ATOM 739 O O . GLY A 1 99 ? 9.411 -4.243 -8.009 1.00 90.25 99 GLY A O 1
ATOM 740 N N . SER A 1 100 ? 7.634 -2.858 -7.978 1.00 82.62 100 SER A N 1
ATOM 741 C CA . SER A 1 100 ? 7.571 -2.670 -9.426 1.00 82.62 100 SER A CA 1
ATOM 742 C C . SER A 1 100 ? 8.862 -2.003 -9.891 1.00 82.62 100 SER A C 1
ATOM 744 O O . SER A 1 100 ? 9.184 -0.903 -9.441 1.00 82.62 100 SER A O 1
ATOM 746 N N . SER A 1 101 ? 9.618 -2.669 -10.761 1.00 70.12 101 SER A N 1
ATOM 747 C CA . SER A 1 101 ? 10.888 -2.159 -11.277 1.00 70.12 101 SER A CA 1
ATOM 748 C C . SER A 1 101 ? 11.082 -2.558 -12.736 1.00 70.12 101 SER A C 1
ATOM 750 O O . SER A 1 101 ? 10.772 -3.682 -13.131 1.00 70.12 101 SER A O 1
ATOM 752 N N . GLY A 1 102 ? 11.642 -1.642 -13.526 1.00 62.78 102 GLY A N 1
ATOM 753 C CA . GLY A 1 102 ? 11.893 -1.837 -14.955 1.00 62.78 102 GLY A CA 1
ATOM 754 C C . GLY A 1 102 ? 10.788 -1.287 -15.859 1.00 62.78 102 GLY A C 1
ATOM 755 O O . GLY A 1 102 ? 9.728 -0.871 -15.397 1.00 62.78 102 GLY A O 1
ATOM 756 N N . ALA A 1 103 ? 11.075 -1.260 -17.161 1.00 57.50 103 ALA A N 1
ATOM 757 C CA . ALA A 1 103 ? 10.144 -0.791 -18.179 1.00 57.50 103 ALA A CA 1
ATOM 758 C C . ALA A 1 103 ? 8.949 -1.746 -18.306 1.00 57.50 103 ALA A C 1
ATOM 760 O O . ALA A 1 103 ? 9.117 -2.966 -18.305 1.00 57.50 103 ALA A O 1
ATOM 761 N N . THR A 1 104 ? 7.754 -1.177 -18.431 1.00 63.50 104 THR A N 1
ATOM 762 C CA . THR A 1 104 ? 6.521 -1.916 -18.718 1.00 63.50 104 THR A CA 1
ATOM 763 C C . THR A 1 104 ? 6.334 -2.041 -20.233 1.00 63.50 104 THR A C 1
ATOM 765 O O . THR A 1 104 ? 6.788 -1.190 -20.999 1.00 63.50 104 THR A O 1
ATOM 768 N N . THR A 1 105 ? 5.720 -3.130 -20.691 1.00 60.75 105 THR A N 1
ATOM 769 C CA . THR A 1 105 ? 5.395 -3.342 -22.111 1.00 60.75 105 THR A CA 1
ATOM 770 C C . THR A 1 105 ? 4.141 -2.551 -22.504 1.00 60.75 105 THR A C 1
ATOM 772 O O . THR A 1 105 ? 3.353 -2.154 -21.651 1.00 60.75 105 THR A O 1
ATOM 775 N N . ALA A 1 106 ? 3.944 -2.297 -23.803 1.00 66.31 106 ALA A N 1
ATOM 776 C CA . ALA A 1 106 ? 2.839 -1.462 -24.291 1.00 66.31 106 ALA A CA 1
ATOM 777 C C . ALA A 1 106 ? 1.437 -2.079 -24.084 1.00 66.31 106 ALA A C 1
ATOM 779 O O . ALA A 1 106 ? 0.440 -1.360 -24.126 1.00 66.31 106 ALA A O 1
ATOM 780 N N . GLU A 1 107 ? 1.351 -3.390 -23.857 1.00 72.38 107 GLU A N 1
ATOM 781 C CA . GLU A 1 107 ? 0.090 -4.130 -23.787 1.00 72.38 107 GLU A CA 1
ATOM 782 C C . GLU A 1 107 ? -0.282 -4.509 -22.343 1.00 72.38 107 GLU A C 1
ATOM 784 O O . GLU A 1 107 ? 0.598 -4.906 -21.573 1.00 72.38 107 GLU A O 1
ATOM 789 N N . PRO A 1 108 ? -1.575 -4.439 -21.960 1.00 74.44 108 PRO A N 1
ATOM 790 C CA . PRO A 1 108 ? -2.035 -4.932 -20.667 1.00 74.44 108 PRO A CA 1
ATOM 791 C C . PRO A 1 108 ? -1.732 -6.420 -20.489 1.00 74.44 108 PRO A C 1
ATOM 793 O O . PRO A 1 108 ? -2.113 -7.248 -21.316 1.00 74.44 108 PRO A O 1
ATOM 796 N N . MET A 1 109 ? -1.087 -6.775 -19.381 1.00 78.25 109 MET A N 1
ATOM 797 C CA . MET A 1 109 ? -0.770 -8.167 -19.062 1.00 78.25 109 MET A CA 1
ATOM 798 C C . MET A 1 109 ? -0.740 -8.410 -17.551 1.00 78.25 109 MET A C 1
ATOM 800 O O . MET A 1 109 ? -0.685 -7.444 -16.785 1.00 78.25 109 MET A O 1
ATOM 804 N N . PRO A 1 110 ? -0.768 -9.683 -17.107 1.00 82.75 110 PRO A N 1
ATOM 805 C CA . PRO A 1 110 ? -0.632 -10.015 -15.698 1.00 82.75 110 PRO A CA 1
ATOM 806 C C . PRO A 1 110 ? 0.631 -9.405 -15.088 1.00 82.75 110 PRO A C 1
ATOM 808 O O . PRO A 1 110 ? 1.726 -9.532 -15.646 1.00 82.75 110 PRO A O 1
ATOM 811 N N . VAL A 1 111 ? 0.494 -8.801 -13.913 1.00 81.38 111 VAL A N 1
ATOM 812 C CA . VAL A 1 111 ? 1.563 -8.114 -13.178 1.00 81.38 111 VAL A CA 1
ATOM 813 C C . VAL A 1 111 ? 2.778 -9.017 -12.940 1.00 81.38 111 VAL A C 1
ATOM 815 O O . VAL A 1 111 ? 3.916 -8.560 -13.048 1.00 81.38 111 VAL A O 1
ATOM 818 N N . ALA A 1 112 ? 2.568 -10.319 -12.726 1.00 84.75 112 ALA A N 1
ATOM 819 C CA . ALA A 1 112 ? 3.643 -11.307 -12.598 1.00 84.75 112 ALA A CA 1
ATOM 820 C C . ALA A 1 112 ? 4.569 -11.424 -13.827 1.00 84.75 112 ALA A C 1
ATOM 822 O O . ALA A 1 112 ? 5.683 -11.953 -13.714 1.00 84.75 112 ALA A O 1
ATOM 823 N N . ARG A 1 113 ? 4.091 -10.986 -14.998 1.00 83.44 113 ARG A N 1
ATOM 824 C CA . ARG A 1 113 ? 4.796 -11.020 -16.290 1.00 83.44 113 ARG A CA 1
ATOM 825 C C . ARG A 1 113 ? 5.180 -9.632 -16.794 1.00 83.44 113 ARG A C 1
ATOM 827 O O . ARG A 1 113 ? 6.047 -9.540 -17.656 1.00 83.44 113 ARG A O 1
ATOM 834 N N . LEU A 1 114 ? 4.556 -8.586 -16.257 1.00 81.19 114 LEU A N 1
ATOM 835 C CA . LEU A 1 114 ? 4.757 -7.212 -16.702 1.00 81.19 114 LEU A CA 1
ATOM 836 C C . LEU A 1 114 ? 6.177 -6.701 -16.423 1.00 81.19 114 LEU A C 1
ATOM 838 O O . LEU A 1 114 ? 6.742 -5.983 -17.243 1.00 81.19 114 LEU A O 1
ATOM 842 N N . PHE A 1 115 ? 6.762 -7.078 -15.282 1.00 80.56 115 PHE A N 1
ATOM 843 C CA . PHE A 1 115 ? 8.105 -6.650 -14.890 1.00 80.56 115 PHE A CA 1
ATOM 844 C C . PHE A 1 115 ? 9.147 -7.726 -15.200 1.00 80.56 115 PHE A C 1
ATOM 846 O O . PHE A 1 115 ? 9.035 -8.875 -14.772 1.00 80.56 115 PHE A O 1
ATOM 853 N N . SER A 1 116 ? 10.200 -7.333 -15.917 1.00 78.75 116 SER A N 1
ATOM 854 C CA . SER A 1 116 ? 11.280 -8.224 -16.367 1.00 78.75 116 SER A CA 1
ATOM 855 C C . SER A 1 116 ? 12.639 -7.910 -15.737 1.00 78.75 116 SER A C 1
ATOM 857 O O . SER A 1 116 ? 13.646 -8.522 -16.097 1.00 78.75 116 SER A O 1
ATOM 859 N N . SER A 1 117 ? 12.696 -6.967 -14.786 1.00 83.38 117 SER A N 1
ATOM 860 C CA . SER A 1 117 ? 13.957 -6.617 -14.134 1.00 83.38 117 SER A CA 1
ATOM 861 C C . SER A 1 117 ? 14.560 -7.847 -13.432 1.00 83.38 117 SER A C 1
ATOM 863 O O . SER A 1 117 ? 13.827 -8.636 -12.823 1.00 83.38 117 SER A O 1
ATOM 865 N N . PRO A 1 118 ? 15.896 -8.030 -13.446 1.00 84.06 118 PRO A N 1
ATOM 866 C CA . PRO A 1 118 ? 16.512 -9.192 -12.807 1.00 84.06 118 PRO A CA 1
ATOM 867 C C . PRO A 1 118 ? 16.193 -9.305 -11.308 1.00 84.06 118 PRO A C 1
ATOM 869 O O . PRO A 1 118 ? 16.112 -10.409 -10.777 1.00 84.06 118 PRO A O 1
ATOM 872 N N . GLY A 1 119 ? 16.019 -8.173 -10.615 1.00 84.50 119 GLY A N 1
ATOM 873 C CA . GLY A 1 119 ? 15.631 -8.146 -9.203 1.00 84.50 119 GLY A CA 1
ATOM 874 C C . GLY A 1 119 ? 14.207 -8.653 -8.984 1.00 84.50 119 GLY A C 1
ATOM 875 O O . GLY A 1 119 ? 13.999 -9.511 -8.127 1.00 84.50 119 GLY A O 1
ATOM 876 N N . PHE A 1 120 ? 13.261 -8.184 -9.801 1.00 87.81 120 PHE A N 1
ATOM 877 C CA . PHE A 1 120 ? 11.866 -8.614 -9.745 1.00 87.81 120 PHE A CA 1
ATOM 878 C C . PHE A 1 120 ? 11.729 -10.112 -10.026 1.00 87.81 120 PHE A C 1
ATOM 880 O O . PHE A 1 120 ? 11.132 -10.836 -9.232 1.00 87.81 120 PHE A O 1
ATOM 887 N N . VAL A 1 121 ? 12.340 -10.589 -11.117 1.00 88.50 121 VAL A N 1
ATOM 888 C CA . VAL A 1 121 ? 12.291 -12.004 -11.520 1.00 88.50 121 VAL A CA 1
ATOM 889 C C . VAL A 1 121 ? 12.839 -12.904 -10.413 1.00 88.50 121 VAL A C 1
ATOM 891 O O . VAL A 1 121 ? 12.183 -13.868 -10.031 1.00 88.50 121 VAL A O 1
ATOM 894 N N . ARG A 1 122 ? 13.994 -12.556 -9.828 1.00 87.38 122 ARG A N 1
ATOM 895 C CA . ARG A 1 122 ? 14.585 -13.341 -8.733 1.00 87.38 122 ARG A CA 1
ATOM 896 C C . ARG A 1 122 ? 13.701 -13.387 -7.489 1.00 87.38 122 ARG A C 1
ATOM 898 O O . ARG A 1 122 ? 13.525 -14.471 -6.940 1.00 87.38 122 ARG A O 1
ATOM 905 N N . ALA A 1 123 ? 13.164 -12.247 -7.052 1.00 89.81 123 ALA A N 1
ATOM 906 C CA . ALA A 1 123 ? 12.295 -12.187 -5.876 1.00 89.81 123 ALA A CA 1
ATOM 907 C C . ALA A 1 123 ? 11.003 -12.992 -6.092 1.00 89.81 123 ALA A C 1
ATOM 909 O O . ALA A 1 123 ? 10.612 -13.779 -5.231 1.00 89.81 123 ALA A O 1
ATOM 910 N N . ARG A 1 124 ? 10.391 -12.864 -7.276 1.00 91.38 124 ARG A N 1
ATOM 911 C CA . ARG A 1 124 ? 9.201 -13.632 -7.663 1.00 91.38 124 ARG A CA 1
ATOM 912 C C . ARG A 1 124 ? 9.486 -15.128 -7.630 1.00 91.38 124 ARG A C 1
ATOM 914 O O . ARG A 1 124 ? 8.751 -15.879 -6.999 1.00 91.38 124 ARG A O 1
ATOM 921 N N . ASP A 1 125 ? 10.549 -15.562 -8.300 1.00 90.69 125 ASP A N 1
ATOM 922 C CA . ASP A 1 125 ? 10.873 -16.984 -8.402 1.00 90.69 125 ASP A CA 1
ATOM 923 C C . ASP A 1 125 ? 11.223 -17.573 -7.028 1.00 90.69 125 ASP A C 1
ATOM 925 O O . ASP A 1 125 ? 10.876 -18.719 -6.751 1.00 90.69 125 ASP A O 1
ATOM 929 N N . ALA A 1 126 ? 11.866 -16.796 -6.150 1.00 87.75 126 ALA A N 1
ATOM 930 C CA . ALA A 1 126 ? 12.121 -17.196 -4.769 1.00 87.75 126 ALA A CA 1
ATOM 931 C C . ALA A 1 126 ? 10.819 -17.390 -3.976 1.00 87.75 126 ALA A C 1
ATOM 933 O O . ALA A 1 126 ? 10.632 -18.454 -3.388 1.00 87.75 126 ALA A O 1
ATOM 934 N N . ALA A 1 127 ? 9.898 -16.422 -4.023 1.00 90.50 127 ALA A N 1
ATOM 935 C CA . ALA A 1 127 ? 8.607 -16.524 -3.342 1.00 90.50 127 ALA A CA 1
ATOM 936 C C . ALA A 1 127 ? 7.777 -17.717 -3.848 1.00 90.50 127 ALA A C 1
ATOM 938 O O . ALA A 1 127 ? 7.223 -18.470 -3.048 1.00 90.50 127 ALA A O 1
ATOM 939 N N . VAL A 1 128 ? 7.753 -17.939 -5.169 1.00 90.12 128 VAL A N 1
ATOM 940 C CA . VAL A 1 128 ? 7.057 -19.077 -5.793 1.00 90.12 128 VAL A CA 1
ATOM 941 C C . VAL A 1 128 ? 7.663 -20.410 -5.354 1.00 90.12 128 VAL A C 1
ATOM 943 O O . VAL A 1 128 ? 6.919 -21.309 -4.966 1.00 90.12 128 VAL A O 1
ATOM 946 N N . ARG A 1 129 ? 8.998 -20.548 -5.373 1.00 88.31 129 ARG A N 1
ATOM 947 C CA . ARG A 1 129 ? 9.672 -21.776 -4.913 1.00 88.31 129 ARG A CA 1
ATOM 948 C C . ARG A 1 129 ? 9.394 -22.062 -3.439 1.00 88.31 129 ARG A C 1
ATOM 950 O O . ARG A 1 129 ? 9.104 -23.202 -3.097 1.00 88.31 129 ARG A O 1
ATOM 957 N N . ALA A 1 130 ? 9.434 -21.030 -2.599 1.00 86.00 130 ALA A N 1
ATOM 958 C CA . ALA A 1 130 ? 9.151 -21.129 -1.169 1.00 86.00 130 ALA A CA 1
ATOM 959 C C . ALA A 1 130 ? 7.649 -21.261 -0.847 1.00 86.00 130 ALA A C 1
ATOM 961 O O . ALA A 1 130 ? 7.290 -21.407 0.317 1.00 86.00 130 ALA A O 1
ATOM 962 N N . ARG A 1 131 ? 6.767 -21.200 -1.859 1.00 87.06 131 ARG A N 1
ATOM 963 C CA . ARG A 1 131 ? 5.299 -21.204 -1.715 1.00 87.06 131 ARG A CA 1
ATOM 964 C C . ARG A 1 131 ? 4.781 -20.128 -0.753 1.00 87.06 131 ARG A C 1
ATOM 966 O O . ARG A 1 131 ? 3.769 -20.323 -0.083 1.00 87.06 131 ARG A O 1
ATOM 973 N N . LEU A 1 132 ? 5.463 -18.987 -0.702 1.00 88.81 132 LEU A N 1
ATOM 974 C CA . LEU A 1 132 ? 5.047 -17.849 0.108 1.00 88.81 132 LEU A CA 1
ATOM 975 C C . LEU A 1 132 ? 4.003 -17.017 -0.650 1.00 88.81 132 LEU A C 1
ATOM 977 O O . LEU A 1 132 ? 4.155 -16.809 -1.860 1.00 88.81 132 LEU A O 1
ATOM 981 N N . PRO A 1 133 ? 2.974 -16.485 0.035 1.00 91.19 133 PRO A N 1
ATOM 982 C CA . PRO A 1 133 ? 2.118 -15.458 -0.543 1.00 91.19 133 PRO A CA 1
ATOM 983 C C . PRO A 1 133 ? 2.964 -14.262 -0.971 1.00 91.19 133 PRO A C 1
ATOM 985 O O . PRO A 1 133 ? 3.847 -13.823 -0.226 1.00 91.19 133 PRO A O 1
ATOM 988 N N . TRP A 1 134 ? 2.703 -13.731 -2.163 1.00 93.25 134 TRP A N 1
ATOM 989 C CA . TRP A 1 134 ? 3.452 -12.592 -2.669 1.00 93.25 134 TRP A CA 1
ATOM 990 C C . TRP A 1 134 ? 2.599 -11.632 -3.484 1.00 93.25 134 TRP A C 1
ATOM 992 O O . TRP A 1 134 ? 1.674 -12.034 -4.188 1.00 93.25 134 TRP A O 1
ATOM 1002 N N . PHE A 1 135 ? 2.955 -10.354 -3.398 1.00 94.25 135 PHE A N 1
ATOM 1003 C CA . PHE A 1 135 ? 2.254 -9.254 -4.050 1.00 94.25 135 PHE A CA 1
ATOM 1004 C C . PHE A 1 135 ? 3.253 -8.266 -4.646 1.00 94.25 135 PHE A C 1
ATOM 1006 O O . PHE A 1 135 ? 4.418 -8.205 -4.237 1.00 94.25 135 PHE A O 1
ATOM 1013 N N . VAL A 1 136 ? 2.795 -7.451 -5.593 1.00 91.69 136 VAL A N 1
ATOM 1014 C CA . VAL A 1 136 ? 3.612 -6.400 -6.201 1.00 91.69 136 VAL A CA 1
ATOM 1015 C C . VAL A 1 136 ? 3.255 -5.038 -5.625 1.00 91.69 136 VAL A C 1
ATOM 1017 O O . VAL A 1 136 ? 2.094 -4.638 -5.603 1.00 91.69 136 VAL A O 1
ATOM 1020 N N . LEU A 1 137 ? 4.276 -4.304 -5.192 1.00 92.62 137 LEU A N 1
ATOM 1021 C CA . LEU A 1 137 ? 4.176 -2.910 -4.793 1.00 92.62 137 LEU A CA 1
ATOM 1022 C C . LEU A 1 137 ? 4.285 -2.015 -6.021 1.00 92.62 137 LEU A C 1
ATOM 1024 O O . LEU A 1 137 ? 5.316 -1.968 -6.687 1.00 92.62 137 LEU A O 1
ATOM 1028 N N . SER A 1 138 ? 3.225 -1.269 -6.291 1.00 87.56 138 SER A N 1
ATOM 1029 C CA . SER A 1 138 ? 3.139 -0.279 -7.352 1.00 87.56 138 SER A CA 1
ATOM 1030 C C . SER A 1 138 ? 3.032 1.112 -6.745 1.00 87.56 138 SER A C 1
ATOM 1032 O O . SER A 1 138 ? 2.150 1.385 -5.930 1.00 87.56 138 SER A O 1
ATOM 1034 N N . ALA A 1 139 ? 3.877 2.043 -7.185 1.00 84.06 139 ALA A N 1
ATOM 1035 C CA . ALA A 1 139 ? 3.760 3.433 -6.746 1.00 84.06 139 ALA A CA 1
ATOM 1036 C C . ALA A 1 139 ? 2.400 4.047 -7.131 1.00 84.06 139 ALA A C 1
ATOM 1038 O O . ALA A 1 139 ? 1.877 4.884 -6.399 1.00 84.06 139 ALA A O 1
ATOM 1039 N N . LYS A 1 140 ? 1.819 3.605 -8.256 1.00 81.69 140 LYS A N 1
ATOM 1040 C CA . LYS A 1 140 ? 0.521 4.058 -8.776 1.00 81.69 140 LYS A CA 1
ATOM 1041 C C . LYS A 1 140 ? -0.658 3.297 -8.170 1.00 81.69 140 LYS A C 1
ATOM 1043 O O . LYS A 1 140 ? -1.666 3.907 -7.832 1.00 81.69 140 LYS A O 1
ATOM 1048 N N . HIS A 1 141 ? -0.546 1.973 -8.080 1.00 80.81 141 HIS A N 1
ATOM 1049 C CA . HIS A 1 141 ? -1.668 1.086 -7.748 1.00 80.81 141 HIS A CA 1
ATOM 1050 C C . HIS A 1 141 ? -1.638 0.536 -6.314 1.00 80.81 141 HIS A C 1
ATOM 1052 O O . HIS A 1 141 ? -2.592 -0.119 -5.897 1.00 80.81 141 HIS A O 1
ATOM 1058 N N . GLY A 1 142 ? -0.587 0.832 -5.547 1.00 89.88 142 GLY A N 1
ATOM 1059 C CA . GLY A 1 142 ? -0.441 0.361 -4.175 1.00 89.88 142 GLY A CA 1
ATOM 1060 C C . GLY A 1 142 ? 0.015 -1.091 -4.164 1.00 89.88 142 GLY A C 1
ATOM 1061 O O . GLY A 1 142 ? 1.188 -1.363 -4.406 1.00 89.88 142 GLY A O 1
ATOM 1062 N N . LEU A 1 143 ? -0.910 -2.005 -3.898 1.00 88.50 143 LEU A N 1
ATOM 1063 C CA . LEU A 1 143 ? -0.701 -3.446 -3.846 1.00 88.50 143 LEU A CA 1
ATOM 1064 C C . LEU A 1 143 ? -1.457 -4.147 -4.983 1.00 88.50 143 LEU A C 1
ATOM 1066 O O . LEU A 1 143 ? -2.666 -3.960 -5.141 1.00 88.50 143 LEU A O 1
ATOM 1070 N N . LEU A 1 144 ? -0.746 -4.969 -5.750 1.00 86.00 144 LEU A N 1
ATOM 1071 C CA . LEU A 1 144 ? -1.284 -5.749 -6.863 1.00 86.00 144 LEU A CA 1
ATOM 1072 C C . LEU A 1 144 ? -1.071 -7.245 -6.637 1.00 86.00 144 LEU A C 1
ATOM 1074 O O . LEU A 1 144 ? -0.006 -7.670 -6.174 1.00 86.00 144 LEU A O 1
ATOM 1078 N N . ASP A 1 145 ? -2.065 -8.030 -7.029 1.00 86.62 145 ASP A N 1
ATOM 1079 C CA . ASP A 1 145 ? -1.983 -9.479 -7.108 1.00 86.62 145 ASP A CA 1
ATOM 1080 C C . ASP A 1 145 ? -1.201 -9.907 -8.357 1.00 86.62 145 ASP A C 1
ATOM 1082 O O . ASP A 1 145 ? -1.181 -9.231 -9.388 1.00 86.62 145 ASP A O 1
ATOM 1086 N N . ALA A 1 146 ? -0.561 -11.073 -8.289 1.00 84.25 146 ALA A N 1
ATOM 1087 C CA . ALA A 1 146 ? 0.235 -11.619 -9.390 1.00 84.25 146 ALA A CA 1
ATOM 1088 C C . ALA A 1 146 ? -0.554 -11.735 -10.713 1.00 84.25 146 ALA A C 1
ATOM 1090 O O . ALA A 1 146 ? 0.014 -11.588 -11.801 1.00 84.25 146 ALA A O 1
ATOM 1091 N N . GLY A 1 147 ? -1.857 -12.016 -10.607 1.00 78.31 147 GLY A N 1
ATOM 1092 C CA . GLY A 1 147 ? -2.773 -12.190 -11.732 1.00 78.31 147 GLY A CA 1
ATOM 1093 C C . GLY A 1 147 ? -3.415 -10.904 -12.252 1.00 78.31 147 GLY A C 1
ATOM 1094 O O . GLY A 1 147 ? -4.023 -10.951 -13.321 1.00 78.31 147 GLY A O 1
ATOM 1095 N N . ASP A 1 148 ? -3.279 -9.775 -11.548 1.00 76.75 148 ASP A N 1
ATOM 1096 C CA . ASP A 1 148 ? -3.901 -8.518 -11.966 1.00 76.75 148 ASP A CA 1
ATOM 1097 C C . ASP A 1 148 ? -3.386 -8.094 -13.337 1.00 76.75 148 ASP A C 1
ATOM 1099 O O . ASP A 1 148 ? -2.181 -8.080 -13.580 1.00 76.75 148 ASP A O 1
ATOM 1103 N N . VAL A 1 149 ? -4.292 -7.722 -14.238 1.00 76.25 149 VAL A N 1
ATOM 1104 C CA . VAL A 1 149 ? -3.930 -7.222 -15.566 1.00 76.25 149 VAL A CA 1
ATOM 1105 C C . VAL A 1 149 ? -3.871 -5.704 -15.514 1.00 76.25 149 VAL A C 1
ATOM 1107 O O . VAL A 1 149 ? -4.889 -5.042 -15.317 1.00 76.25 149 VAL A O 1
ATOM 1110 N N . VAL A 1 150 ? -2.680 -5.142 -15.714 1.00 71.00 150 VAL A N 1
ATOM 1111 C CA . VAL A 1 150 ? -2.480 -3.687 -15.746 1.00 71.00 150 VAL A CA 1
ATOM 1112 C C . VAL A 1 150 ? -1.743 -3.281 -17.018 1.00 71.00 150 VAL A C 1
ATOM 1114 O O . VAL A 1 150 ? -0.882 -4.005 -17.514 1.00 71.00 150 VAL A O 1
ATOM 1117 N N . GLY A 1 151 ? -2.118 -2.127 -17.570 1.00 67.19 151 GLY A N 1
ATOM 1118 C CA . GLY A 1 151 ? -1.395 -1.496 -18.674 1.00 67.19 151 GLY A CA 1
ATOM 1119 C C . GLY A 1 151 ? -0.121 -0.784 -18.200 1.00 67.19 151 GLY A C 1
ATOM 1120 O O . GLY A 1 151 ? 0.081 -0.630 -16.991 1.00 67.19 151 GLY A O 1
ATOM 1121 N N . PRO A 1 152 ? 0.719 -0.307 -19.132 1.00 67.62 152 PRO A N 1
ATOM 1122 C CA . PRO A 1 152 ? 1.949 0.399 -18.801 1.00 67.62 152 PRO A CA 1
ATOM 1123 C C . PRO A 1 152 ? 1.697 1.646 -17.954 1.00 67.62 152 PRO A C 1
ATOM 1125 O O . PRO A 1 152 ? 0.713 2.376 -18.117 1.00 67.62 152 PRO A O 1
ATOM 1128 N N . TYR A 1 153 ? 2.625 1.907 -17.043 1.00 69.62 153 TYR A N 1
ATOM 1129 C CA . TYR A 1 153 ? 2.671 3.128 -16.255 1.00 69.62 153 TYR A CA 1
ATOM 1130 C C . TYR A 1 153 ? 4.114 3.442 -15.872 1.00 69.62 153 TYR A C 1
ATOM 1132 O O . TYR A 1 153 ? 4.936 2.537 -15.731 1.00 69.62 153 TYR A O 1
ATOM 1140 N N . ASP A 1 154 ? 4.394 4.725 -15.663 1.00 68.69 154 ASP A N 1
ATOM 1141 C CA . ASP A 1 154 ? 5.672 5.192 -15.139 1.00 68.69 154 ASP A CA 1
ATOM 1142 C C . ASP A 1 154 ? 5.412 6.115 -13.951 1.00 68.69 154 ASP A C 1
ATOM 1144 O O . ASP A 1 154 ? 5.112 7.299 -14.091 1.00 68.69 154 ASP A O 1
ATOM 1148 N N . VAL A 1 155 ? 5.401 5.517 -12.763 1.00 72.75 155 VAL A N 1
ATOM 1149 C CA . VAL A 1 155 ? 5.328 6.245 -11.499 1.00 72.75 155 VAL A CA 1
ATOM 1150 C C . VAL A 1 155 ? 6.368 5.619 -10.592 1.00 72.75 155 VAL A C 1
ATOM 1152 O O . VAL A 1 155 ? 6.274 4.435 -10.263 1.00 72.75 155 VAL A O 1
ATOM 1155 N N . GLN A 1 156 ? 7.348 6.417 -10.185 1.00 81.62 156 GLN A N 1
ATOM 1156 C CA . GLN A 1 156 ? 8.377 6.011 -9.238 1.00 81.62 156 GLN A CA 1
ATOM 1157 C C . GLN A 1 156 ? 8.000 6.509 -7.848 1.00 81.62 156 GLN A C 1
ATOM 1159 O O . GLN A 1 156 ? 7.647 7.676 -7.673 1.00 81.62 156 GLN A O 1
ATOM 1164 N N . ILE A 1 157 ? 8.062 5.625 -6.851 1.00 82.81 157 ILE A N 1
ATOM 1165 C CA . ILE A 1 157 ? 7.696 5.967 -5.470 1.00 82.81 157 ILE A CA 1
ATOM 1166 C C . ILE A 1 157 ? 8.697 6.948 -4.835 1.00 82.81 157 ILE A C 1
ATOM 1168 O O . ILE A 1 157 ? 8.299 7.787 -4.026 1.00 82.81 157 ILE A O 1
ATOM 1172 N N . GLY A 1 158 ? 9.974 6.878 -5.235 1.00 80.94 158 GLY A N 1
ATOM 1173 C CA . GLY A 1 158 ? 11.043 7.762 -4.756 1.00 80.94 158 GLY A CA 1
ATOM 1174 C C . GLY A 1 158 ? 10.817 9.231 -5.122 1.00 80.94 158 GLY A C 1
ATOM 1175 O O . GLY A 1 158 ? 11.072 10.111 -4.301 1.00 80.94 158 GLY A O 1
ATOM 1176 N N . ASP A 1 159 ? 10.224 9.485 -6.291 1.00 84.38 159 ASP A N 1
ATOM 1177 C CA . ASP A 1 159 ? 9.956 10.838 -6.800 1.00 84.38 159 ASP A CA 1
ATOM 1178 C C . ASP A 1 159 ? 8.738 11.499 -6.137 1.00 84.38 159 ASP A C 1
ATOM 1180 O O . ASP A 1 159 ? 8.503 12.700 -6.282 1.00 84.38 159 ASP A O 1
ATOM 1184 N N . GLN A 1 160 ? 7.932 10.726 -5.407 1.00 84.75 160 GLN A N 1
ATOM 1185 C CA . GLN A 1 160 ? 6.722 11.239 -4.774 1.00 84.75 160 GLN A CA 1
ATOM 1186 C C . GLN A 1 160 ? 7.041 12.038 -3.512 1.00 84.75 160 GLN A C 1
ATOM 1188 O O . GLN A 1 160 ? 8.040 11.810 -2.838 1.00 84.75 160 GLN A O 1
ATOM 1193 N N . SER A 1 161 ? 6.157 12.960 -3.132 1.00 83.94 161 SER A N 1
ATOM 1194 C CA . SER A 1 161 ? 6.333 13.731 -1.896 1.00 83.94 161 SER A CA 1
ATOM 1195 C C . SER A 1 161 ? 6.290 12.838 -0.647 1.00 83.94 161 SER A C 1
ATOM 1197 O O . SER A 1 161 ? 5.688 11.763 -0.642 1.00 83.94 161 SER A O 1
ATOM 1199 N N . ALA A 1 162 ? 6.868 13.307 0.463 1.00 82.62 162 ALA A N 1
ATOM 1200 C CA . ALA A 1 162 ? 6.785 12.595 1.740 1.00 82.62 162 ALA A CA 1
ATOM 1201 C C . ALA A 1 162 ? 5.327 12.341 2.172 1.00 82.62 162 ALA A C 1
ATOM 1203 O O . ALA A 1 162 ? 5.003 11.247 2.622 1.00 82.62 162 ALA A O 1
ATOM 1204 N N . GLY A 1 163 ? 4.436 13.320 1.968 1.00 77.25 163 GLY A N 1
ATOM 1205 C CA . GLY A 1 163 ? 3.006 13.170 2.250 1.00 77.25 163 GLY A CA 1
ATOM 1206 C C . GLY A 1 163 ? 2.334 12.102 1.384 1.00 77.25 163 GLY A C 1
ATOM 1207 O O . GLY A 1 163 ? 1.549 11.307 1.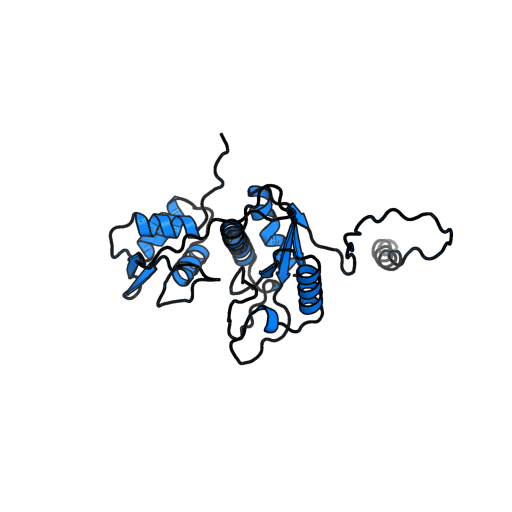901 1.00 77.25 163 GLY A O 1
ATOM 1208 N N . TYR A 1 164 ? 2.689 12.030 0.094 1.00 80.88 164 TYR A N 1
ATOM 1209 C CA . TYR A 1 164 ? 2.222 10.960 -0.789 1.00 80.88 164 TYR A CA 1
ATOM 1210 C C . TYR A 1 164 ? 2.694 9.598 -0.290 1.00 80.88 164 TYR A C 1
ATOM 1212 O O . TYR A 1 164 ? 1.876 8.699 -0.139 1.00 80.88 164 TYR A O 1
ATOM 1220 N N . ARG A 1 165 ? 3.991 9.450 0.013 1.00 85.50 165 ARG A N 1
ATOM 1221 C CA . ARG A 1 165 ? 4.552 8.179 0.486 1.00 85.50 165 ARG A CA 1
ATOM 1222 C C . ARG A 1 165 ? 3.884 7.712 1.776 1.00 85.50 165 ARG A C 1
ATOM 1224 O O . ARG A 1 165 ? 3.514 6.548 1.860 1.00 85.50 165 ARG A O 1
ATOM 1231 N N . THR A 1 166 ? 3.655 8.607 2.738 1.00 81.06 166 THR A N 1
ATOM 1232 C CA . THR A 1 166 ? 2.928 8.276 3.975 1.00 81.06 166 THR A CA 1
ATOM 1233 C C . THR A 1 166 ? 1.521 7.760 3.681 1.00 81.06 166 THR A C 1
ATOM 1235 O O . THR A 1 166 ? 1.152 6.686 4.150 1.00 81.06 166 THR A O 1
ATOM 1238 N N . ALA A 1 167 ? 0.744 8.480 2.866 1.00 77.56 167 ALA A N 1
ATOM 1239 C CA . ALA A 1 167 ? -0.608 8.057 2.506 1.00 77.56 167 ALA A CA 1
ATOM 1240 C C . ALA A 1 167 ? -0.621 6.743 1.708 1.00 77.56 167 ALA A C 1
ATOM 1242 O O . ALA A 1 167 ? -1.475 5.887 1.932 1.00 77.56 167 ALA A O 1
ATOM 1243 N N . TRP A 1 168 ? 0.346 6.576 0.808 1.00 90.44 168 TRP A N 1
ATOM 1244 C CA . TRP A 1 168 ? 0.559 5.357 0.039 1.00 90.44 168 TRP A CA 1
ATOM 1245 C C . TRP A 1 168 ? 0.862 4.169 0.961 1.00 90.44 168 TRP A C 1
ATOM 1247 O O . TRP A 1 168 ? 0.282 3.105 0.784 1.00 90.44 168 TRP A O 1
ATOM 1257 N N . GLY A 1 169 ? 1.686 4.354 1.997 1.00 89.00 169 GLY A N 1
ATOM 1258 C CA . GLY A 1 169 ? 2.010 3.298 2.955 1.00 89.00 169 GLY A CA 1
ATOM 1259 C C . GLY A 1 169 ? 0.803 2.829 3.772 1.00 89.00 169 GLY A C 1
ATOM 1260 O O . GLY A 1 169 ? 0.585 1.627 3.917 1.00 89.00 169 GLY A O 1
ATOM 1261 N N . GLU A 1 170 ? -0.023 3.764 4.257 1.00 86.38 170 GLU A N 1
ATOM 1262 C CA . GLU A 1 170 ? -1.296 3.431 4.922 1.00 86.38 170 GLU A CA 1
ATOM 1263 C C . GLU A 1 170 ? -2.220 2.629 4.003 1.00 86.38 170 GLU A C 1
ATOM 1265 O O . GLU A 1 170 ? -2.837 1.649 4.424 1.00 86.38 170 GLU A O 1
ATOM 1270 N N . TRP A 1 171 ? -2.306 3.059 2.746 1.00 81.50 171 TRP A N 1
ATOM 1271 C CA . TRP A 1 171 ? -3.170 2.455 1.745 1.00 81.50 171 TRP A CA 1
ATOM 1272 C C . TRP A 1 171 ? -2.738 1.031 1.388 1.00 81.50 171 TRP A C 1
ATOM 1274 O O . TRP A 1 171 ? -3.566 0.122 1.416 1.00 81.50 171 TRP A O 1
ATOM 1284 N N . VAL A 1 172 ? -1.447 0.810 1.143 1.00 89.88 172 VAL A N 1
ATOM 1285 C CA . VAL A 1 172 ? -0.902 -0.521 0.837 1.00 89.88 172 VAL A CA 1
ATOM 1286 C C . VAL A 1 172 ? -1.135 -1.498 1.980 1.00 89.88 172 VAL A C 1
ATOM 1288 O O . VAL A 1 172 ? -1.533 -2.637 1.750 1.00 89.88 172 VAL A O 1
ATOM 1291 N N . VAL A 1 173 ? -0.919 -1.073 3.224 1.00 91.12 173 VAL A N 1
ATOM 1292 C CA . VAL A 1 173 ? -1.110 -1.972 4.368 1.00 91.12 173 VAL A CA 1
ATOM 1293 C C . VAL A 1 173 ? -2.590 -2.260 4.618 1.00 91.12 173 VAL A C 1
ATOM 1295 O O . VAL A 1 173 ? -2.920 -3.366 5.036 1.00 91.12 173 VAL A O 1
ATOM 1298 N N . ALA A 1 174 ? -3.490 -1.323 4.314 1.00 79.75 174 ALA A N 1
ATOM 1299 C CA . ALA A 1 174 ? -4.924 -1.609 4.284 1.00 79.75 174 ALA A CA 1
ATOM 1300 C C . ALA A 1 174 ? -5.269 -2.664 3.216 1.00 79.75 174 ALA A C 1
ATOM 1302 O O . ALA A 1 174 ? -5.969 -3.626 3.518 1.00 79.75 174 ALA A O 1
ATOM 1303 N N . GLN A 1 175 ? -4.718 -2.536 2.002 1.00 82.56 175 GLN A N 1
ATOM 1304 C CA . GLN A 1 175 ? -4.879 -3.535 0.935 1.00 82.56 175 GLN A CA 1
ATOM 1305 C C . GLN A 1 175 ? -4.352 -4.910 1.321 1.00 82.56 175 GLN A C 1
ATOM 1307 O O . GLN A 1 175 ? -4.959 -5.921 0.967 1.00 82.56 175 GLN A O 1
ATOM 1312 N N . LEU A 1 176 ? -3.241 -4.946 2.048 1.00 88.00 176 LEU A N 1
ATOM 1313 C CA . LEU A 1 176 ? -2.659 -6.188 2.521 1.00 88.00 176 LEU A CA 1
ATOM 1314 C C . LEU A 1 176 ? -3.515 -6.819 3.627 1.00 88.00 176 LEU A C 1
ATOM 1316 O O . LEU A 1 176 ? -3.789 -8.009 3.564 1.00 88.00 176 LEU A O 1
ATOM 1320 N N . ALA A 1 177 ? -3.993 -6.027 4.590 1.00 84.56 177 ALA A N 1
ATOM 1321 C CA . ALA A 1 177 ? -4.801 -6.502 5.719 1.00 84.56 177 ALA A CA 1
ATOM 1322 C C . ALA A 1 177 ? -6.155 -7.112 5.310 1.00 84.56 177 ALA A C 1
ATOM 1324 O O . ALA A 1 177 ? -6.721 -7.909 6.052 1.00 84.56 177 ALA A O 1
ATOM 1325 N N . GLU A 1 178 ? -6.680 -6.738 4.145 1.00 79.12 178 GLU A N 1
ATOM 1326 C CA . GLU A 1 178 ? -7.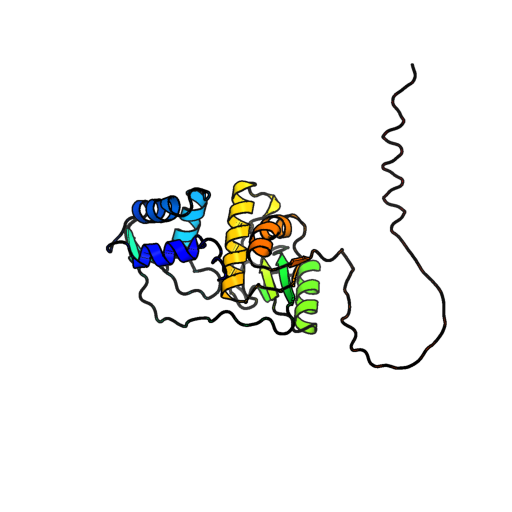885 -7.358 3.581 1.00 79.12 178 GLU A CA 1
ATOM 1327 C C . GLU A 1 1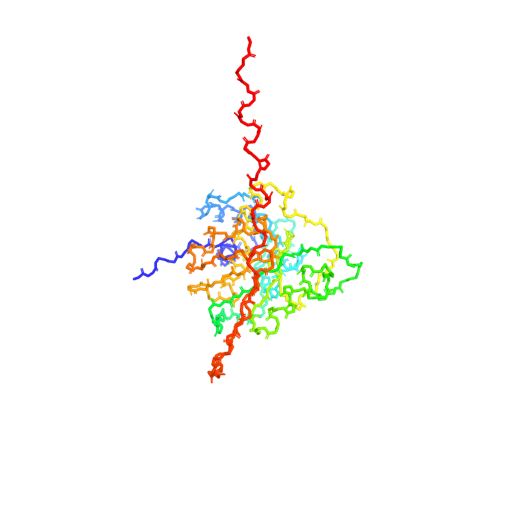78 ? -7.613 -8.738 2.976 1.00 79.12 178 GLU A C 1
ATOM 1329 O O . GLU A 1 178 ? -8.501 -9.581 2.947 1.00 79.12 178 GLU A O 1
ATOM 1334 N N . ARG A 1 179 ? -6.384 -8.979 2.510 1.00 81.69 179 ARG A N 1
ATOM 1335 C CA . ARG A 1 179 ? -5.978 -10.255 1.906 1.00 81.69 179 ARG A CA 1
ATOM 1336 C C . ARG A 1 179 ? -5.479 -11.231 2.953 1.00 81.69 179 ARG A C 1
ATOM 1338 O O . ARG A 1 179 ? -5.715 -12.428 2.843 1.00 81.69 179 ARG A O 1
ATOM 1345 N N . VAL A 1 180 ? -4.767 -10.718 3.954 1.00 85.69 180 VAL A N 1
ATOM 1346 C CA . VAL A 1 180 ? -4.068 -11.524 4.951 1.00 85.69 180 VAL A CA 1
ATOM 1347 C C . VAL A 1 180 ? -4.251 -10.976 6.360 1.00 85.69 180 VAL A C 1
ATOM 1349 O O . VAL A 1 180 ? -4.222 -9.764 6.592 1.00 85.69 180 VAL A O 1
ATOM 1352 N N . ARG A 1 181 ? -4.367 -11.875 7.339 1.00 85.69 181 ARG A N 1
ATOM 1353 C CA . ARG A 1 181 ? -4.235 -11.498 8.753 1.00 85.69 181 ARG A CA 1
ATOM 1354 C C . ARG A 1 181 ? -2.777 -11.130 9.026 1.00 85.69 181 ARG A C 1
ATOM 1356 O O . ARG A 1 181 ? -1.892 -11.924 8.752 1.00 85.69 181 ARG A O 1
ATOM 1363 N N . LEU A 1 182 ? -2.530 -9.923 9.537 1.00 88.88 182 LEU A N 1
ATOM 1364 C CA . LEU A 1 182 ? -1.171 -9.380 9.700 1.00 88.88 182 LEU A CA 1
ATOM 1365 C C . LEU A 1 182 ? -0.545 -9.605 11.082 1.00 88.88 182 LEU A C 1
ATOM 1367 O O . LEU A 1 182 ? 0.663 -9.436 11.228 1.00 88.88 182 LEU A O 1
ATOM 1371 N N . ASP A 1 183 ? -1.337 -9.966 12.089 1.00 89.25 183 ASP A N 1
ATOM 1372 C CA . ASP A 1 183 ? -0.831 -10.165 13.448 1.00 89.25 183 ASP A CA 1
ATOM 1373 C C . ASP A 1 183 ? 0.170 -11.328 13.486 1.00 89.25 183 ASP A C 1
ATOM 1375 O O . ASP A 1 183 ? -0.152 -12.440 13.070 1.00 89.25 183 ASP A O 1
ATOM 1379 N N . GLY A 1 184 ? 1.400 -11.060 13.931 1.00 87.69 184 GLY A N 1
ATOM 1380 C CA . GLY A 1 184 ? 2.480 -12.049 13.957 1.00 87.69 184 GLY A CA 1
ATOM 1381 C C . GLY A 1 184 ? 3.100 -12.374 12.592 1.00 87.69 184 GLY A C 1
ATOM 1382 O O . GLY A 1 184 ? 3.932 -13.277 12.520 1.00 87.69 184 GLY A O 1
ATOM 1383 N N . VAL A 1 185 ? 2.738 -11.656 11.521 1.00 94.62 185 VAL A N 1
ATOM 1384 C CA . VAL A 1 185 ? 3.283 -11.890 10.174 1.00 94.62 185 VAL A CA 1
ATOM 1385 C C . VAL A 1 185 ? 4.557 -11.087 9.923 1.00 94.62 185 VAL A C 1
ATOM 1387 O O . VAL A 1 185 ? 4.625 -9.884 10.177 1.00 94.62 185 VAL A O 1
ATOM 1390 N N . THR A 1 186 ? 5.551 -11.734 9.325 1.00 95.50 186 THR A N 1
ATOM 1391 C CA . THR A 1 186 ? 6.750 -11.102 8.777 1.00 95.50 186 THR A CA 1
ATOM 1392 C C . THR A 1 186 ? 6.554 -10.767 7.301 1.00 95.50 186 THR A C 1
ATOM 1394 O O . THR A 1 186 ? 6.350 -11.643 6.460 1.00 95.50 186 THR A O 1
ATOM 1397 N N . VAL A 1 187 ? 6.642 -9.480 6.977 1.00 96.06 187 VAL A N 1
ATOM 1398 C CA . VAL A 1 187 ? 6.512 -8.937 5.623 1.00 96.06 187 VAL A CA 1
ATOM 1399 C C . VAL A 1 187 ? 7.897 -8.618 5.065 1.00 96.06 187 VAL A C 1
ATOM 1401 O O . VAL A 1 187 ? 8.552 -7.668 5.501 1.00 96.06 187 VAL A O 1
ATOM 1404 N N . GLU A 1 188 ? 8.337 -9.398 4.083 1.00 94.69 188 GLU A N 1
ATOM 1405 C CA . GLU A 1 188 ? 9.622 -9.224 3.399 1.00 94.69 188 GLU A CA 1
ATOM 1406 C C . GLU A 1 188 ? 9.468 -8.291 2.189 1.00 94.69 188 GLU A C 1
ATOM 1408 O O . GLU A 1 188 ? 8.624 -8.534 1.330 1.00 94.69 188 GLU A O 1
ATOM 1413 N N . VAL A 1 189 ? 10.255 -7.211 2.099 1.00 94.25 189 VAL A N 1
ATOM 1414 C CA . VAL A 1 189 ? 10.101 -6.191 1.041 1.00 94.25 189 VAL A CA 1
ATOM 1415 C C . VAL A 1 189 ? 11.300 -6.142 0.088 1.00 94.25 189 VAL A C 1
ATOM 1417 O O . VAL A 1 189 ? 12.370 -5.635 0.428 1.00 94.25 189 VAL A O 1
ATOM 1420 N N . HIS A 1 190 ? 11.083 -6.543 -1.168 1.00 90.38 190 HIS A N 1
ATOM 1421 C CA . HIS A 1 190 ? 12.025 -6.441 -2.292 1.00 90.38 190 HIS A CA 1
ATOM 1422 C C . HIS A 1 190 ? 11.705 -5.259 -3.210 1.00 90.38 190 HIS A C 1
ATOM 1424 O O . HIS A 1 190 ? 11.399 -5.424 -4.389 1.00 90.38 190 HIS A O 1
ATOM 1430 N N . GLY A 1 191 ? 11.767 -4.045 -2.676 1.00 83.50 191 GLY A N 1
ATOM 1431 C CA . GLY A 1 191 ? 11.609 -2.810 -3.458 1.00 83.50 191 GLY A CA 1
ATOM 1432 C C . GLY A 1 191 ? 12.634 -1.733 -3.109 1.00 83.50 191 GLY A C 1
ATOM 1433 O O . GLY A 1 191 ? 12.553 -0.618 -3.606 1.00 83.50 191 GLY A O 1
ATOM 1434 N N . GLY A 1 192 ? 13.592 -2.042 -2.234 1.00 85.50 192 GLY A N 1
ATOM 1435 C CA . GLY A 1 192 ? 14.464 -1.033 -1.647 1.00 85.50 192 GLY A CA 1
ATOM 1436 C C . GLY A 1 192 ? 13.758 -0.183 -0.586 1.00 85.50 192 GLY A C 1
ATOM 1437 O O . GLY A 1 192 ? 12.602 -0.410 -0.214 1.00 85.50 192 GLY A O 1
ATOM 1438 N N . VAL A 1 193 ? 14.498 0.791 -0.059 1.00 86.00 193 VAL A N 1
ATOM 1439 C CA . VAL A 1 193 ? 14.075 1.592 1.098 1.00 86.00 193 VAL A CA 1
ATOM 1440 C C . VAL A 1 193 ? 12.878 2.491 0.805 1.00 86.00 193 VAL A C 1
ATOM 1442 O O . VAL A 1 193 ? 12.058 2.682 1.700 1.00 86.00 193 VAL A O 1
ATOM 1445 N N . ASP A 1 194 ? 12.727 2.970 -0.432 1.00 88.81 194 ASP A N 1
ATOM 1446 C CA . ASP A 1 194 ? 11.650 3.895 -0.804 1.00 88.81 194 ASP A CA 1
ATOM 1447 C C . ASP A 1 194 ? 10.269 3.237 -0.724 1.00 88.81 194 ASP A C 1
ATOM 1449 O O . ASP A 1 194 ? 9.301 3.865 -0.297 1.00 88.81 194 ASP A O 1
ATOM 1453 N N . PHE A 1 195 ? 10.189 1.950 -1.073 1.00 90.56 195 PHE A N 1
ATOM 1454 C CA . PHE A 1 195 ? 8.981 1.146 -0.903 1.00 90.56 195 PHE A CA 1
ATOM 1455 C C . PHE A 1 195 ? 8.790 0.679 0.541 1.00 90.56 195 PHE A C 1
ATOM 1457 O O . PHE A 1 195 ? 7.663 0.611 1.021 1.00 90.56 195 PHE A O 1
ATOM 1464 N N . ALA A 1 196 ? 9.869 0.352 1.252 1.00 93.06 196 ALA A N 1
ATOM 1465 C CA . ALA A 1 196 ? 9.755 -0.255 2.572 1.00 93.06 196 ALA A CA 1
ATOM 1466 C C . ALA A 1 196 ? 9.492 0.758 3.697 1.00 93.06 196 ALA A C 1
ATOM 1468 O O . ALA A 1 196 ? 8.725 0.476 4.619 1.00 93.06 196 ALA A O 1
ATOM 1469 N N . GLN A 1 197 ? 10.122 1.936 3.652 1.00 93.31 197 GLN A N 1
ATOM 1470 C CA . GLN A 1 197 ? 10.017 2.944 4.711 1.00 93.31 197 GLN A CA 1
ATOM 1471 C C . GLN A 1 197 ? 8.561 3.338 5.014 1.00 93.31 197 GLN A C 1
ATOM 1473 O O . GLN A 1 197 ? 8.207 3.346 6.198 1.00 93.31 197 GLN A O 1
ATOM 1478 N N . PRO A 1 198 ? 7.695 3.609 4.016 1.00 92.69 198 PRO A N 1
ATOM 1479 C CA . PRO A 1 198 ? 6.322 4.024 4.289 1.00 92.69 198 PRO A CA 1
ATOM 1480 C C . PRO A 1 198 ? 5.446 2.926 4.904 1.00 92.69 198 PRO A C 1
ATOM 1482 O O . PRO A 1 198 ? 4.440 3.232 5.537 1.00 92.69 198 PRO A O 1
ATOM 1485 N N . LEU A 1 199 ? 5.831 1.654 4.760 1.00 96.00 199 LEU A N 1
ATOM 1486 C CA . LEU A 1 199 ? 5.071 0.503 5.258 1.00 96.00 199 LEU A CA 1
ATOM 1487 C C . LEU A 1 199 ? 5.366 0.176 6.725 1.00 96.00 199 LEU A C 1
ATOM 1489 O O . LEU A 1 199 ? 4.553 -0.467 7.386 1.00 96.00 199 LEU A O 1
ATOM 1493 N N . ARG A 1 200 ? 6.503 0.638 7.265 1.00 94.19 200 ARG A N 1
ATOM 1494 C CA . ARG A 1 200 ? 6.972 0.262 8.611 1.00 94.19 200 ARG A CA 1
ATOM 1495 C C . ARG A 1 200 ? 5.955 0.558 9.709 1.00 94.19 200 ARG A C 1
ATOM 1497 O O . ARG A 1 200 ? 5.616 -0.326 10.487 1.00 94.19 200 ARG A O 1
ATOM 1504 N N . GLN A 1 201 ? 5.491 1.803 9.787 1.00 92.44 201 GLN A N 1
ATOM 1505 C CA . GLN A 1 201 ? 4.571 2.237 10.842 1.00 92.44 201 GLN A CA 1
ATOM 1506 C C . GLN A 1 201 ? 3.179 1.590 10.701 1.00 92.44 201 GLN A C 1
ATOM 1508 O O . GLN A 1 201 ? 2.679 1.059 11.695 1.00 92.44 201 GLN A O 1
ATOM 1513 N N . PRO A 1 202 ? 2.551 1.555 9.506 1.00 90.25 202 PRO A N 1
ATOM 1514 C CA . PRO A 1 202 ? 1.246 0.917 9.356 1.00 90.25 202 PRO A CA 1
ATOM 1515 C C . PRO A 1 202 ? 1.246 -0.603 9.575 1.00 90.25 202 PRO A C 1
ATOM 1517 O O . PRO A 1 202 ? 0.243 -1.114 10.079 1.00 90.25 202 PRO A O 1
ATOM 1520 N N . LEU A 1 203 ? 2.334 -1.315 9.238 1.00 95.00 203 LEU A N 1
ATOM 1521 C CA . LEU A 1 203 ? 2.492 -2.748 9.536 1.00 95.00 203 LEU A CA 1
ATOM 1522 C C . LEU A 1 203 ? 2.666 -2.999 11.034 1.00 95.00 203 LEU A C 1
ATOM 1524 O O . LEU A 1 203 ? 1.949 -3.821 11.600 1.00 95.00 203 LEU A O 1
ATOM 1528 N N . ALA A 1 204 ? 3.545 -2.236 11.692 1.00 92.12 204 ALA A N 1
ATOM 1529 C CA . ALA A 1 204 ? 3.802 -2.388 13.123 1.00 92.12 204 ALA A CA 1
ATOM 1530 C C . ALA A 1 204 ? 2.530 -2.189 13.964 1.00 92.12 204 ALA A C 1
ATOM 1532 O O . ALA A 1 204 ? 2.272 -2.949 14.895 1.00 92.12 204 ALA A O 1
ATOM 1533 N N . ARG A 1 205 ? 1.675 -1.222 13.598 1.00 91.81 205 ARG A N 1
ATOM 1534 C CA . ARG A 1 205 ? 0.371 -1.014 14.260 1.00 91.81 205 ARG A CA 1
ATOM 1535 C C . ARG A 1 205 ? -0.600 -2.190 14.118 1.00 91.81 205 ARG A C 1
ATOM 1537 O O . ARG A 1 205 ? -1.583 -2.236 14.849 1.00 91.81 205 ARG A O 1
ATOM 1544 N N . ARG A 1 206 ? -0.350 -3.106 13.181 1.00 89.56 206 ARG A N 1
ATOM 1545 C CA . ARG A 1 206 ? -1.151 -4.312 12.930 1.00 89.56 206 ARG A CA 1
ATOM 1546 C C . ARG A 1 206 ? -0.469 -5.598 13.405 1.00 89.56 206 ARG A C 1
ATOM 1548 O O . ARG A 1 206 ? -0.924 -6.673 13.039 1.00 89.56 206 ARG A O 1
ATOM 1555 N N . GLY A 1 207 ? 0.604 -5.490 14.191 1.00 89.88 207 GLY A N 1
ATOM 1556 C CA . GLY A 1 207 ? 1.321 -6.651 14.724 1.00 89.88 207 GLY A CA 1
ATOM 1557 C C . GLY A 1 207 ? 2.240 -7.346 13.715 1.00 89.88 207 GLY A C 1
ATOM 1558 O O . GLY A 1 207 ? 2.779 -8.402 14.032 1.00 89.88 207 GLY A O 1
ATOM 1559 N N . ALA A 1 208 ? 2.449 -6.760 12.530 1.00 94.75 208 ALA A N 1
ATOM 1560 C CA . ALA A 1 208 ? 3.359 -7.294 11.522 1.00 94.75 208 ALA A CA 1
ATOM 1561 C C . ALA A 1 208 ? 4.778 -6.725 11.670 1.00 94.75 208 ALA A C 1
ATOM 1563 O O . ALA A 1 208 ? 4.972 -5.528 11.918 1.00 94.75 208 ALA A O 1
ATOM 1564 N N . ALA A 1 209 ? 5.776 -7.573 11.432 1.00 94.19 209 ALA A N 1
ATOM 1565 C CA . ALA A 1 209 ? 7.170 -7.174 11.285 1.00 94.19 209 ALA A CA 1
ATOM 1566 C C . ALA A 1 209 ? 7.483 -6.859 9.815 1.00 94.19 209 ALA A C 1
ATOM 1568 O O . ALA A 1 209 ? 6.928 -7.473 8.909 1.00 94.19 209 ALA A O 1
ATOM 1569 N N . LEU A 1 210 ? 8.393 -5.913 9.570 1.00 95.38 210 LEU A N 1
ATOM 1570 C CA . LEU A 1 210 ? 8.911 -5.629 8.230 1.00 95.38 210 LEU A CA 1
ATOM 1571 C C . LEU A 1 210 ? 10.395 -5.986 8.161 1.00 95.38 210 LEU A C 1
ATOM 1573 O O . LEU A 1 210 ? 11.198 -5.438 8.924 1.00 95.38 210 LEU A O 1
ATOM 1577 N N . GLU A 1 211 ? 10.756 -6.810 7.182 1.00 93.62 211 GLU A N 1
ATOM 1578 C CA . GLU A 1 211 ? 12.134 -7.179 6.859 1.00 93.62 211 GLU A CA 1
ATOM 1579 C C . GLU A 1 211 ? 12.531 -6.607 5.491 1.00 93.62 211 GLU A C 1
ATOM 1581 O O . GLU A 1 211 ? 11.798 -6.722 4.508 1.00 93.62 211 GLU A O 1
ATOM 1586 N N . LEU A 1 212 ? 13.709 -5.974 5.423 1.00 86.56 212 LEU A N 1
ATOM 1587 C CA . LEU A 1 212 ? 14.396 -5.760 4.149 1.00 86.56 212 LEU A CA 1
ATOM 1588 C C . LEU A 1 212 ? 15.550 -6.757 4.087 1.00 86.56 212 LEU A C 1
ATOM 1590 O O . LEU A 1 212 ? 16.521 -6.585 4.833 1.00 86.56 212 LEU A O 1
ATOM 1594 N N . PRO A 1 213 ? 15.478 -7.767 3.215 1.00 77.19 213 PRO A N 1
ATOM 1595 C CA . PRO A 1 213 ? 16.585 -8.683 3.027 1.00 77.19 213 PRO A CA 1
ATOM 1596 C C . PRO A 1 213 ? 17.776 -7.908 2.459 1.00 77.19 213 PRO A C 1
ATOM 1598 O O . PRO A 1 213 ? 17.642 -7.078 1.552 1.00 77.19 213 PRO A O 1
ATOM 1601 N N . LEU A 1 214 ? 18.960 -8.158 3.021 1.00 59.78 214 LEU A N 1
ATOM 1602 C CA . LEU A 1 214 ? 20.197 -7.599 2.485 1.00 59.78 214 LEU A CA 1
ATOM 1603 C C . LEU A 1 214 ? 20.379 -8.100 1.043 1.00 59.78 214 LEU A C 1
ATOM 1605 O O . LEU A 1 214 ? 20.086 -9.266 0.768 1.00 59.78 214 LEU A O 1
ATOM 1609 N N . PRO A 1 215 ? 20.895 -7.273 0.117 1.00 52.50 215 PRO A N 1
ATOM 1610 C CA . PRO A 1 215 ? 21.220 -7.737 -1.225 1.00 52.50 215 PRO A CA 1
ATOM 1611 C C . PRO A 1 215 ? 22.112 -8.990 -1.163 1.00 52.50 215 PRO A C 1
ATOM 1613 O O . PRO A 1 215 ? 23.244 -8.923 -0.691 1.00 52.50 215 PRO A O 1
ATOM 1616 N N . GLY A 1 216 ? 21.587 -10.137 -1.610 1.00 47.62 216 GLY A N 1
ATOM 1617 C CA . GLY A 1 216 ? 22.302 -11.420 -1.620 1.00 47.62 216 GLY A CA 1
ATOM 1618 C C . GLY A 1 216 ? 22.154 -12.301 -0.369 1.00 47.62 216 GLY A C 1
ATOM 1619 O O . GLY A 1 216 ? 22.705 -13.396 -0.364 1.00 47.62 216 GLY A O 1
ATOM 1620 N N . ALA A 1 217 ? 21.411 -11.883 0.660 1.00 46.97 217 ALA A N 1
ATOM 1621 C CA . ALA A 1 217 ? 21.113 -12.710 1.832 1.00 46.97 217 ALA A CA 1
ATOM 1622 C C . ALA A 1 217 ? 19.797 -13.470 1.627 1.00 46.97 217 ALA A C 1
ATOM 1624 O O . ALA A 1 217 ? 18.751 -13.062 2.120 1.00 46.97 217 ALA A O 1
ATOM 1625 N N . TRP A 1 218 ? 19.842 -14.563 0.871 1.00 53.06 218 TRP A N 1
ATOM 1626 C CA . TRP A 1 218 ? 18.724 -15.500 0.809 1.00 53.06 218 TRP A CA 1
ATOM 1627 C C . TRP A 1 218 ? 19.010 -16.626 1.796 1.00 53.06 218 TRP A C 1
ATOM 1629 O O . TRP A 1 218 ? 20.012 -17.324 1.650 1.00 53.06 218 TRP A O 1
ATOM 1639 N N . GLN A 1 219 ? 18.162 -16.795 2.810 1.00 39.53 219 GLN A N 1
ATOM 1640 C CA . GLN A 1 219 ? 18.130 -18.055 3.542 1.00 39.53 219 GLN A CA 1
ATOM 1641 C C . GLN A 1 219 ? 17.309 -19.032 2.708 1.00 39.53 219 GLN A C 1
ATOM 1643 O O . GLN A 1 219 ? 16.084 -18.934 2.644 1.00 39.53 219 GLN A O 1
ATOM 1648 N N . GLU A 1 220 ? 17.996 -19.968 2.056 1.00 32.72 220 GLU A N 1
ATOM 1649 C CA . GLU A 1 220 ? 17.392 -21.251 1.720 1.00 32.72 220 GLU A CA 1
ATOM 1650 C C . GLU A 1 220 ? 16.854 -21.792 3.044 1.00 32.72 220 GLU A C 1
ATOM 1652 O O . GLU A 1 220 ? 17.619 -22.043 3.976 1.00 32.72 220 GLU A O 1
ATOM 1657 N N . SER A 1 221 ? 15.531 -21.826 3.199 1.00 36.41 221 SER A N 1
ATOM 1658 C CA . SER A 1 221 ? 14.936 -22.518 4.335 1.00 36.41 221 SER A CA 1
ATOM 1659 C C . SER A 1 221 ? 15.296 -23.984 4.151 1.00 36.41 221 SER A C 1
ATOM 1661 O O . SER A 1 221 ? 14.690 -24.677 3.342 1.00 36.41 221 SER A O 1
ATOM 1663 N N . GLY A 1 222 ? 16.387 -24.387 4.801 1.00 32.69 222 GLY A N 1
ATOM 1664 C CA . GLY A 1 222 ? 16.866 -25.751 4.807 1.00 32.69 222 GLY A CA 1
ATOM 1665 C C . GLY A 1 222 ? 15.818 -26.614 5.478 1.00 32.69 222 GLY A C 1
ATOM 1666 O O . GLY A 1 222 ? 15.586 -26.489 6.685 1.00 32.69 222 GLY A O 1
ATOM 1667 N N . ASP A 1 223 ? 15.210 -27.491 4.687 1.00 31.52 223 ASP A N 1
ATOM 1668 C CA . ASP A 1 223 ? 14.734 -28.758 5.210 1.00 31.52 223 ASP A CA 1
ATOM 1669 C C . ASP A 1 223 ? 15.919 -29.380 5.956 1.00 31.52 223 ASP A C 1
ATOM 1671 O O . ASP A 1 223 ? 16.961 -29.686 5.373 1.00 31.52 223 ASP A O 1
ATOM 1675 N N . HIS A 1 224 ? 15.796 -29.445 7.281 1.00 37.28 224 HIS A N 1
ATOM 1676 C CA . HIS A 1 224 ? 16.720 -30.190 8.116 1.00 37.28 224 HIS A CA 1
ATOM 1677 C C . HIS A 1 224 ? 16.500 -31.668 7.804 1.00 37.28 224 HIS A C 1
ATOM 1679 O O . HIS A 1 224 ? 15.605 -32.289 8.374 1.00 37.28 224 HIS A O 1
ATOM 1685 N N . ASP A 1 225 ? 17.308 -32.207 6.895 1.00 33.41 225 ASP A N 1
ATOM 1686 C CA . ASP A 1 225 ? 17.618 -33.629 6.890 1.00 33.41 225 ASP A CA 1
ATOM 1687 C C . ASP A 1 225 ? 18.969 -33.808 7.592 1.00 33.41 225 ASP A C 1
ATOM 1689 O O . ASP A 1 225 ? 20.003 -33.273 7.181 1.00 33.41 225 ASP A O 1
ATOM 1693 N N . ASP A 1 226 ? 18.904 -34.463 8.744 1.00 38.97 226 ASP A N 1
ATOM 1694 C CA . ASP A 1 226 ? 19.998 -34.669 9.682 1.00 38.97 226 ASP A CA 1
ATOM 1695 C C . ASP A 1 226 ? 20.920 -35.764 9.124 1.00 38.97 226 ASP A C 1
ATOM 1697 O O . ASP A 1 226 ? 20.516 -36.918 8.968 1.00 38.97 226 ASP A O 1
ATOM 1701 N N . GLY A 1 227 ? 22.152 -35.396 8.758 1.00 32.88 227 GLY A N 1
ATOM 1702 C CA . GLY A 1 227 ? 22.993 -36.242 7.908 1.00 32.88 227 GLY A CA 1
ATOM 1703 C C . GLY A 1 227 ? 24.504 -36.020 7.993 1.00 32.88 227 GLY A C 1
ATOM 1704 O O . GLY A 1 227 ? 25.165 -36.064 6.965 1.00 32.88 227 GLY A O 1
ATOM 1705 N N . GLY A 1 228 ? 25.056 -35.844 9.199 1.00 29.75 228 GLY A N 1
ATOM 1706 C CA . GLY A 1 228 ? 26.445 -36.218 9.540 1.00 29.75 228 GLY A CA 1
ATOM 1707 C C . GLY A 1 228 ? 27.609 -35.302 9.082 1.00 29.75 228 GLY A C 1
ATOM 1708 O O . GLY A 1 228 ? 27.528 -34.636 8.054 1.00 29.75 228 GLY A O 1
ATOM 1709 N N . PRO A 1 229 ? 28.728 -35.247 9.843 1.00 41.12 229 PRO A N 1
ATOM 1710 C CA . PRO A 1 229 ? 29.720 -34.178 9.731 1.00 41.12 229 PRO A CA 1
ATOM 1711 C C . PRO A 1 229 ? 30.847 -34.491 8.735 1.00 41.12 229 PRO A C 1
ATOM 1713 O O . PRO A 1 229 ? 31.405 -35.587 8.723 1.00 41.12 229 PRO A O 1
ATOM 1716 N N . GLY A 1 230 ? 31.242 -33.476 7.964 1.00 30.95 230 GLY A N 1
ATOM 1717 C CA . GLY A 1 230 ? 32.415 -33.489 7.091 1.00 30.95 230 GLY A CA 1
ATOM 1718 C C . GLY A 1 230 ? 33.144 -32.151 7.156 1.00 30.95 230 GLY A C 1
ATOM 1719 O O . GLY A 1 230 ? 32.638 -31.132 6.700 1.00 30.95 230 GLY A O 1
ATOM 1720 N N . ASP A 1 231 ? 34.313 -32.187 7.781 1.00 32.06 231 ASP A N 1
ATOM 1721 C CA . ASP A 1 231 ? 35.273 -31.112 8.019 1.00 32.06 231 ASP A CA 1
ATOM 1722 C C . ASP A 1 231 ? 35.783 -30.447 6.718 1.00 32.06 231 ASP A C 1
ATOM 1724 O O . ASP A 1 231 ? 35.921 -31.117 5.693 1.00 32.06 231 ASP A O 1
ATOM 1728 N N . GLY A 1 232 ? 36.120 -29.150 6.751 1.00 29.03 232 GLY A N 1
ATOM 1729 C CA . GLY A 1 232 ? 36.778 -28.500 5.607 1.00 29.03 232 GLY A CA 1
ATOM 1730 C C . GLY A 1 232 ? 36.620 -26.983 5.493 1.00 29.03 232 GLY A C 1
ATOM 1731 O O . GLY A 1 232 ? 35.665 -26.473 4.920 1.00 29.03 232 GLY A O 1
ATOM 1732 N N . ALA A 1 233 ? 37.611 -26.258 6.003 1.00 30.48 233 ALA A N 1
ATOM 1733 C CA . ALA A 1 233 ? 37.765 -24.807 5.978 1.00 30.48 233 ALA A CA 1
ATOM 1734 C C . ALA A 1 233 ? 37.736 -24.139 4.582 1.00 30.48 233 ALA A C 1
ATOM 1736 O O . ALA A 1 233 ? 38.321 -24.660 3.639 1.00 30.48 233 ALA A O 1
ATOM 1737 N N . ALA A 1 234 ? 37.186 -22.911 4.513 1.00 31.22 234 ALA A N 1
ATOM 1738 C CA . ALA A 1 234 ? 37.813 -21.684 3.967 1.00 31.22 234 ALA A CA 1
ATOM 1739 C C . ALA A 1 234 ? 36.779 -20.669 3.423 1.00 31.22 234 ALA A C 1
ATOM 1741 O O . ALA A 1 234 ? 35.899 -21.022 2.650 1.00 31.22 234 ALA A O 1
ATOM 1742 N N . GLY A 1 235 ? 36.955 -19.376 3.748 1.00 29.95 235 GLY A N 1
ATOM 1743 C CA . GLY A 1 235 ? 36.421 -18.269 2.930 1.00 29.95 235 GLY A CA 1
ATOM 1744 C C . GLY A 1 235 ? 35.440 -17.302 3.603 1.00 29.95 235 GLY A C 1
ATOM 1745 O O . GLY A 1 235 ? 34.301 -17.166 3.169 1.00 29.95 235 GLY A O 1
ATOM 1746 N N . ARG A 1 236 ? 35.880 -16.562 4.631 1.00 29.36 236 ARG A N 1
ATOM 1747 C CA . ARG A 1 236 ? 35.121 -15.441 5.218 1.00 29.36 236 ARG A CA 1
ATOM 1748 C C . ARG A 1 236 ? 35.522 -14.103 4.566 1.00 29.36 236 ARG A C 1
ATOM 1750 O O . ARG A 1 236 ? 36.692 -13.739 4.618 1.00 29.36 236 ARG A O 1
ATOM 1757 N N . ALA A 1 237 ? 34.502 -13.350 4.131 1.00 30.33 237 ALA A N 1
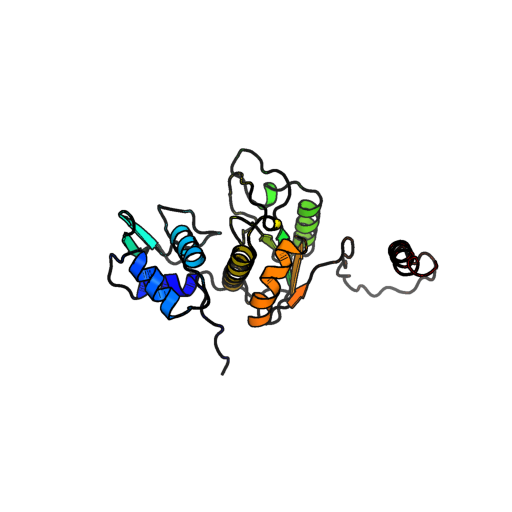ATOM 1758 C CA . ALA A 1 237 ? 34.415 -11.891 3.899 1.00 30.33 237 ALA A CA 1
ATOM 1759 C C . ALA A 1 237 ? 34.618 -11.330 2.470 1.00 30.33 237 ALA A C 1
ATOM 1761 O O . ALA A 1 237 ? 35.641 -11.558 1.834 1.00 30.33 237 ALA A O 1
ATOM 1762 N N . PRO A 1 238 ? 33.705 -10.417 2.063 1.00 36.50 238 PRO A N 1
ATOM 1763 C CA . PRO A 1 238 ? 34.143 -9.053 1.760 1.00 36.50 238 PRO A CA 1
ATOM 1764 C C . PRO A 1 238 ? 33.135 -7.995 2.259 1.00 36.50 238 PRO A C 1
ATOM 1766 O O . PRO A 1 238 ? 32.262 -7.551 1.526 1.00 36.50 238 PRO A O 1
ATOM 1769 N N . VAL A 1 239 ? 33.265 -7.541 3.513 1.00 34.00 239 VAL A N 1
ATOM 1770 C CA . VAL A 1 239 ? 32.528 -6.354 4.030 1.00 34.00 239 VAL A CA 1
ATOM 1771 C C . VAL A 1 239 ? 33.474 -5.297 4.632 1.00 34.00 239 VAL A C 1
ATOM 1773 O O . VAL A 1 239 ? 33.053 -4.237 5.078 1.00 34.00 239 VAL A O 1
ATOM 1776 N N . ARG A 1 240 ? 34.799 -5.501 4.579 1.00 36.78 240 ARG A N 1
ATOM 1777 C CA . ARG A 1 240 ? 35.775 -4.542 5.140 1.00 36.78 240 ARG A CA 1
ATOM 1778 C C . ARG A 1 240 ? 36.327 -3.496 4.167 1.00 36.78 240 ARG A C 1
ATOM 1780 O O . ARG A 1 240 ? 37.045 -2.608 4.608 1.00 36.78 240 ARG A O 1
ATOM 1787 N N . VAL A 1 241 ? 35.968 -3.528 2.882 1.00 38.25 241 VAL A N 1
ATOM 1788 C CA . VAL A 1 241 ? 36.518 -2.571 1.896 1.00 38.25 241 VAL A CA 1
ATOM 1789 C C . VA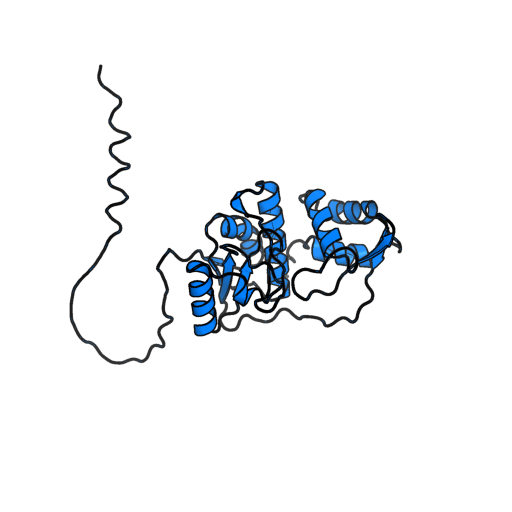L A 1 241 ? 35.721 -1.255 1.828 1.00 38.25 241 VAL A C 1
ATOM 1791 O O . VAL A 1 241 ? 36.266 -0.230 1.429 1.00 38.25 241 VAL A O 1
ATOM 1794 N N . ALA A 1 242 ? 34.473 -1.216 2.308 1.00 39.38 242 ALA A N 1
ATOM 1795 C CA . ALA A 1 242 ? 33.631 -0.014 2.221 1.00 39.38 242 ALA A CA 1
ATOM 1796 C C . ALA A 1 242 ? 33.773 0.974 3.402 1.00 39.38 242 ALA A C 1
ATOM 1798 O O . ALA A 1 242 ? 33.387 2.131 3.275 1.00 39.38 242 ALA A O 1
ATOM 1799 N N . LEU A 1 243 ? 34.367 0.566 4.531 1.00 40.44 243 LEU A N 1
ATOM 1800 C CA . LEU A 1 243 ? 34.514 1.415 5.730 1.00 40.44 243 LEU A CA 1
ATOM 1801 C C . LEU A 1 243 ? 35.889 2.095 5.864 1.00 40.44 243 LEU A C 1
ATOM 1803 O O . LEU A 1 243 ? 36.067 2.942 6.735 1.00 40.44 243 LEU A O 1
ATOM 1807 N N . GLY A 1 244 ? 36.849 1.784 4.986 1.00 39.91 244 GLY A N 1
ATOM 1808 C CA . GLY A 1 244 ? 38.161 2.446 4.970 1.00 39.91 244 GLY A CA 1
ATOM 1809 C C . GLY A 1 244 ? 38.140 3.856 4.369 1.00 39.91 244 GLY A C 1
ATOM 1810 O O . GLY A 1 244 ? 38.904 4.711 4.793 1.00 39.91 244 GLY A O 1
ATOM 1811 N N . ARG A 1 245 ? 37.226 4.140 3.430 1.00 45.50 245 ARG A N 1
ATOM 1812 C CA . ARG A 1 245 ? 37.214 5.406 2.666 1.00 45.50 245 ARG A CA 1
ATOM 1813 C C . ARG A 1 245 ? 36.448 6.560 3.324 1.00 45.50 245 ARG A C 1
ATOM 1815 O O . ARG A 1 245 ? 36.480 7.670 2.811 1.00 45.50 245 ARG A O 1
ATOM 1822 N N . LEU A 1 246 ? 35.791 6.323 4.461 1.00 42.84 246 LEU A N 1
ATOM 1823 C CA . LEU A 1 246 ? 35.075 7.357 5.226 1.00 42.84 246 LEU A CA 1
ATOM 1824 C C . LEU A 1 246 ? 35.863 7.887 6.433 1.00 42.84 246 LEU A C 1
ATOM 1826 O O . LEU A 1 246 ? 35.421 8.838 7.072 1.00 42.84 246 LEU A O 1
ATOM 1830 N N . ARG A 1 247 ? 37.037 7.316 6.740 1.00 43.72 247 ARG A N 1
ATOM 1831 C CA . ARG A 1 247 ? 37.867 7.752 7.876 1.00 43.72 247 ARG A CA 1
ATOM 1832 C C . ARG A 1 247 ? 38.943 8.778 7.510 1.00 43.72 247 ARG A C 1
ATOM 1834 O O . ARG A 1 247 ? 39.380 9.504 8.394 1.00 43.72 247 ARG A O 1
ATOM 1841 N N . ASP A 1 248 ? 39.282 8.904 6.227 1.00 46.44 248 ASP A N 1
ATOM 1842 C CA . ASP A 1 248 ? 40.294 9.856 5.742 1.00 46.44 248 ASP A CA 1
ATOM 1843 C C . ASP A 1 248 ? 39.719 11.240 5.380 1.00 46.44 248 ASP A C 1
ATOM 1845 O O . ASP A 1 248 ? 40.473 12.165 5.096 1.00 46.44 248 ASP A O 1
ATOM 1849 N N . LEU A 1 249 ? 38.392 11.429 5.443 1.00 49.78 249 LEU A N 1
ATOM 1850 C CA . LEU A 1 249 ? 37.750 12.719 5.142 1.00 49.78 249 LEU A CA 1
ATOM 1851 C C . LEU A 1 249 ? 37.469 13.596 6.379 1.00 49.78 249 LEU A C 1
ATOM 1853 O O . LEU A 1 249 ? 37.023 14.728 6.230 1.00 49.78 249 LEU A O 1
ATOM 1857 N N . VAL A 1 250 ? 37.716 13.097 7.599 1.00 52.38 250 VAL A N 1
ATOM 1858 C CA . VAL A 1 250 ? 37.383 13.805 8.858 1.00 52.38 250 VAL A CA 1
ATOM 1859 C C . VAL A 1 250 ? 38.627 14.259 9.644 1.00 52.38 250 VAL A C 1
ATOM 1861 O O . VAL A 1 250 ? 38.512 15.046 10.578 1.00 52.38 250 VAL A O 1
ATOM 1864 N N . THR A 1 251 ? 39.840 13.863 9.247 1.00 49.97 251 THR A N 1
ATOM 1865 C CA . THR A 1 251 ? 41.092 14.249 9.938 1.00 49.97 251 THR A CA 1
ATOM 1866 C C . THR A 1 251 ? 41.939 15.299 9.206 1.00 49.97 251 THR A C 1
ATOM 1868 O O . THR A 1 251 ? 42.978 15.703 9.719 1.00 49.97 251 THR A O 1
ATOM 1871 N N . GLY A 1 252 ? 41.497 15.809 8.053 1.00 49.09 252 GLY A N 1
ATOM 1872 C CA . GLY A 1 252 ? 42.279 16.719 7.204 1.00 49.09 252 GLY A CA 1
ATOM 1873 C C . GLY A 1 252 ? 41.982 18.218 7.331 1.00 49.09 252 GLY A C 1
ATOM 1874 O O . GLY A 1 252 ? 42.072 18.904 6.318 1.00 49.09 252 GLY A O 1
ATOM 1875 N N . HIS A 1 253 ? 41.585 18.747 8.498 1.00 47.12 253 HIS A N 1
ATOM 1876 C CA . HIS A 1 253 ? 41.304 20.191 8.661 1.00 47.12 253 HIS A CA 1
ATOM 1877 C C . HIS A 1 253 ? 41.749 20.786 10.012 1.00 47.12 253 HIS A C 1
ATOM 1879 O O . HIS A 1 253 ? 40.960 21.412 10.713 1.00 47.12 253 HIS A O 1
ATOM 1885 N N . ARG A 1 254 ? 43.030 20.630 10.378 1.00 40.69 254 ARG A N 1
ATOM 1886 C CA . ARG A 1 254 ? 43.732 21.539 11.312 1.00 40.69 254 ARG A CA 1
ATOM 1887 C C . ARG A 1 254 ? 45.251 21.480 11.106 1.00 40.69 254 ARG A C 1
ATOM 1889 O O . ARG A 1 254 ? 45.891 20.607 11.677 1.00 40.69 254 ARG A O 1
ATOM 1896 N N . ALA A 1 255 ? 45.799 22.416 10.330 1.00 37.12 255 ALA A N 1
ATOM 1897 C CA . ALA A 1 255 ? 47.113 23.038 10.547 1.00 37.12 255 ALA A CA 1
ATOM 1898 C C . ALA A 1 255 ? 47.403 24.040 9.418 1.00 37.12 255 ALA A C 1
ATOM 1900 O O . ALA A 1 255 ? 47.806 23.639 8.330 1.00 37.12 255 ALA A O 1
ATOM 1901 N N . SER A 1 256 ? 47.137 25.319 9.685 1.00 39.19 256 SER A N 1
ATOM 1902 C CA . SER A 1 256 ? 48.051 26.456 9.496 1.00 39.19 256 SER A CA 1
ATOM 1903 C C . SER A 1 256 ? 47.335 27.745 9.867 1.00 39.19 256 SER A C 1
ATOM 1905 O O . SER A 1 256 ? 46.186 27.928 9.411 1.00 39.19 256 SER A O 1
#

Radius of gyration: 22.52 Å; chains: 1; bounding box: 76×63×49 Å

pLDDT: mean 73.87, std 20.12, range [29.03, 96.06]